Protein AF-A0A7S1VKT3-F1 (afdb_monomer)

InterPro domains:
  IPR051842 Ribosomal subunit uS12 prolyl hydroxylase [PTHR12117] (1-231)

Solvent-accessible surface area (backbone atoms only — not comparable to full-atom values): 15860 Å² total; per-residue (Å²): 135,91,80,85,82,79,84,82,90,72,85,84,89,85,81,92,83,87,82,87,86,72,62,67,86,79,63,62,65,81,73,63,66,73,65,69,88,49,74,82,76,55,78,68,69,54,54,76,77,77,74,95,59,94,62,78,53,56,66,64,18,79,61,36,61,52,47,76,68,32,68,68,47,53,52,46,37,74,74,64,37,43,52,74,41,71,52,31,34,43,65,72,57,43,51,52,47,46,58,51,54,71,74,52,61,58,40,82,43,58,59,78,87,44,22,36,35,29,31,62,23,82,84,50,54,77,36,68,69,50,45,12,51,53,46,38,60,60,62,43,46,62,57,48,33,65,68,78,26,67,88,44,86,90,56,72,79,71,90,86,72,47,80,56,75,44,79,56,96,92,43,51,75,51,89,51,79,81,67,68,68,55,85,52,74,43,78,50,77,46,79,36,78,45,82,74,86,49,95,74,80,83,69,79,57,49,73,42,67,55,102,83,80,54,68,80,41,76,45,73,62,45,50,36,19,37,32,43,35,59,44,77,63,79,79,75,72,81,78,82,80,87,82,80,82,136

Sequence (246 aa):
SWHRVDEVQAGWRVALTGWILAPRSLLAPSYRAVRWGEEPVSFLRHLPLPANDAGAAVAWAEGTAASLASPDFAEQWADEGAMQLPGALADDEADRILDTLDSLAFEPVGPLHVAQCGRIAADATAHPTVLAVLRALTSLGPLINDRFFADVDDTTFTLASTDIRRFRPGDYTMVTDSITDSTHERVEVHLIFARLDEPDFRGGLIHYIDGGEEALLKIGPVHNSLSIVYLNTSDVDDEDDDEDDD

Mean predicted aligned error: 9.46 Å

Nearest PDB structures (foldseek):
  4nhx-assembly1_A  TM=7.641E-01  e=4.341E-06  Homo sapiens
  4nhy-assembly6_C-3  TM=7.618E-01  e=3.835E-06  Homo sapiens
  5la9-assembly1_A  TM=6.452E-01  e=1.889E-02  Homo sapiens
  6ey1-assembly1_A  TM=6.033E-01  e=4.793E-02  Trichoplax adhaerens
  6yw2-assembly1_A  TM=6.012E-01  e=3.954E-01  Homo sapiens

Foldseek 3Di:
DDDDDDDDPDDDDDDDDDDDDDPVVVVDDPPPPPPVVPPLPPLFPFDPQPPPPPAAAQDFDPVQVVCLVDPVNLVCCVVQQKDKDASRHPPVLLVVLVVVVVP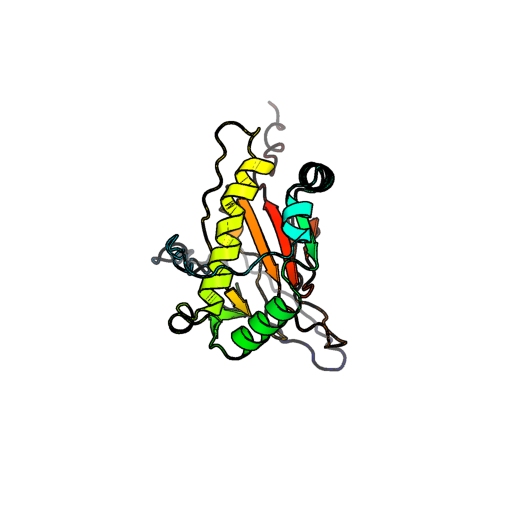FDWDFRDDPVFWTWTWGDPVCCPPSSNNNHSVVVVVCQVSCCVRHPVVPPPDRDDPPGDTDIGDDVPTDGDDDPSVLPPQDKDKDKDQAADPPVPPPPDDPWDFDDDPPDDTSDTDDRRHRMMMIGIDHSNPPPPVPDPDDDD

Secondary structure (DSSP, 8-state):
---------SS--------PPPPHHHH----------SSS--S--PPPPPP--SPPPPPBPHHHHHHHTSHHHHHHHHHHSEEEEE--B-HHHHHHHHHHHHHS-EEEE--TTTEEEEEE-GGGTT-HHHHHHHHHHHHHHHHHHHHHSTTSTT----------EE--TT-EE---HHHHT--S-EEEEEEE---TT-TT-----EEEEETTTEEEEEE---TTEEEEEEE--TT---TTSS----

Radius of gyration: 21.45 Å; Cα contacts (8 Å, |Δi|>4): 271; chains: 1; bounding box: 69×46×53 Å

Structure (mmCIF, N/CA/C/O backbone):
data_AF-A0A7S1VKT3-F1
#
_entry.id   AF-A0A7S1VKT3-F1
#
loop_
_atom_site.group_PDB
_atom_site.id
_atom_site.type_symbol
_atom_site.label_atom_id
_atom_site.label_alt_id
_atom_site.label_comp_id
_atom_site.label_asym_id
_atom_site.label_entity_id
_atom_site.label_seq_id
_atom_site.pdbx_PDB_ins_code
_atom_site.Cartn_x
_atom_site.Cartn_y
_atom_site.Cartn_z
_atom_site.occupancy
_atom_site.B_iso_or_equiv
_atom_site.auth_seq_id
_atom_site.auth_comp_id
_atom_site.auth_asym_id
_atom_site.auth_atom_id
_atom_site.pdbx_PDB_model_num
ATOM 1 N N . SER A 1 1 ? 17.763 1.516 -23.364 1.00 76.62 1 SER A N 1
ATOM 2 C CA . SER A 1 1 ? 17.258 0.326 -24.083 1.00 76.62 1 SER A CA 1
ATOM 3 C C . SER A 1 1 ? 16.412 -0.506 -23.129 1.00 76.62 1 SER A C 1
ATOM 5 O O . SER A 1 1 ? 16.836 -1.557 -22.655 1.00 76.62 1 SER A O 1
ATOM 7 N N . TRP A 1 2 ? 15.220 -0.003 -22.806 1.00 82.94 2 TRP A N 1
ATOM 8 C CA . TRP A 1 2 ? 14.317 -0.668 -21.868 1.00 82.94 2 TRP A CA 1
ATOM 9 C C . TRP A 1 2 ? 13.833 -1.996 -22.446 1.00 82.94 2 TRP A C 1
ATOM 11 O O . TRP A 1 2 ? 13.406 -2.054 -23.598 1.00 82.94 2 TRP A O 1
ATOM 21 N N . HIS A 1 3 ? 13.931 -3.053 -21.653 1.00 88.06 3 HIS A N 1
ATOM 22 C CA . HIS A 1 3 ? 13.442 -4.384 -21.981 1.00 88.06 3 HIS A CA 1
ATOM 23 C C . HIS A 1 3 ? 13.074 -5.093 -20.679 1.00 88.06 3 HIS A C 1
ATOM 25 O O . HIS A 1 3 ? 13.608 -4.765 -19.622 1.00 88.06 3 HIS A O 1
ATOM 31 N N . ARG A 1 4 ? 12.169 -6.065 -20.763 1.00 90.62 4 ARG A N 1
ATOM 32 C CA . ARG A 1 4 ? 11.844 -6.963 -19.657 1.00 90.62 4 ARG A CA 1
ATOM 33 C C . ARG A 1 4 ? 11.774 -8.392 -20.162 1.00 90.62 4 ARG A C 1
ATOM 35 O O . ARG A 1 4 ? 11.608 -8.628 -21.359 1.00 90.62 4 ARG A O 1
ATOM 42 N N . VAL A 1 5 ? 11.908 -9.328 -19.239 1.00 91.88 5 VAL A N 1
ATOM 43 C CA . VAL A 1 5 ? 11.609 -10.736 -19.470 1.00 91.88 5 VAL A CA 1
ATOM 44 C C . VAL A 1 5 ? 10.294 -11.010 -18.762 1.00 91.88 5 VAL A C 1
ATOM 46 O O . VAL A 1 5 ? 10.212 -10.811 -17.555 1.00 91.88 5 VAL A O 1
ATOM 49 N N . ASP A 1 6 ? 9.284 -11.442 -19.510 1.00 92.19 6 ASP A N 1
ATOM 50 C CA . ASP A 1 6 ? 7.995 -11.797 -18.923 1.00 92.19 6 ASP A CA 1
ATOM 51 C C . ASP A 1 6 ? 8.104 -13.076 -18.070 1.00 92.19 6 ASP A C 1
ATOM 53 O O . ASP A 1 6 ? 9.007 -13.901 -18.250 1.00 92.19 6 ASP A O 1
ATOM 57 N N . GLU A 1 7 ? 7.165 -13.231 -17.137 1.00 91.56 7 GLU A N 1
ATOM 58 C CA . GLU A 1 7 ? 7.094 -14.363 -16.215 1.00 91.56 7 GLU A CA 1
ATOM 59 C C . GLU A 1 7 ? 7.077 -15.715 -16.951 1.00 91.56 7 GLU A C 1
ATOM 61 O O . GLU A 1 7 ? 6.324 -15.932 -17.907 1.00 91.56 7 GLU A O 1
ATOM 66 N N . VAL A 1 8 ? 7.901 -16.656 -16.482 1.00 92.06 8 VAL A N 1
ATOM 67 C CA . VAL A 1 8 ? 7.966 -18.012 -17.037 1.00 92.06 8 VAL A CA 1
ATOM 68 C C . VAL A 1 8 ? 6.805 -18.838 -16.485 1.00 92.06 8 VAL A C 1
ATOM 70 O O . VAL A 1 8 ? 6.860 -19.325 -15.364 1.00 92.06 8 VAL A O 1
ATOM 73 N N . GLN A 1 9 ? 5.774 -19.034 -17.305 1.00 88.94 9 GLN A N 1
ATOM 74 C CA . GLN A 1 9 ? 4.550 -19.740 -16.902 1.00 88.94 9 GLN A CA 1
ATOM 75 C C . GLN A 1 9 ? 4.737 -21.258 -16.711 1.00 88.94 9 GLN A C 1
ATOM 77 O O . GLN A 1 9 ? 4.001 -21.887 -15.957 1.00 88.94 9 GLN A O 1
ATOM 82 N N . ALA A 1 10 ? 5.691 -21.880 -17.413 1.00 88.81 10 ALA A N 1
ATOM 83 C CA . ALA A 1 10 ? 5.953 -23.314 -17.302 1.00 88.81 10 ALA A CA 1
ATOM 84 C C . ALA A 1 10 ? 7.362 -23.695 -17.776 1.00 88.81 10 ALA A C 1
ATOM 86 O O . ALA A 1 10 ? 7.890 -23.131 -18.737 1.00 88.81 10 ALA A O 1
ATOM 87 N N . GLY A 1 11 ? 7.922 -24.737 -17.154 1.00 92.50 11 GLY A N 1
ATOM 88 C CA . GLY A 1 11 ? 9.209 -25.320 -17.532 1.00 92.50 11 GLY A CA 1
ATOM 89 C C . GLY A 1 11 ? 10.417 -24.479 -17.114 1.00 92.50 11 GLY A C 1
ATOM 90 O O . GLY A 1 11 ? 10.316 -23.543 -16.328 1.00 92.50 11 GLY A O 1
ATOM 91 N N . TRP A 1 12 ? 11.587 -24.844 -17.637 1.00 93.12 12 TRP A N 1
ATOM 92 C CA . TRP A 1 12 ? 12.844 -24.156 -17.351 1.00 93.12 12 TRP A CA 1
ATOM 93 C C . TRP A 1 12 ? 13.229 -23.253 -18.519 1.00 93.12 12 TRP A C 1
ATOM 95 O O . TRP A 1 12 ? 13.289 -23.705 -19.665 1.00 93.12 12 TRP A O 1
ATOM 105 N N . ARG A 1 13 ? 13.558 -21.991 -18.230 1.00 93.06 13 ARG A N 1
ATOM 106 C CA . ARG A 1 13 ? 14.193 -21.088 -19.194 1.00 93.06 13 ARG A CA 1
ATOM 107 C C . ARG A 1 13 ? 15.697 -21.072 -18.950 1.00 93.06 13 ARG A C 1
ATOM 109 O O . ARG A 1 13 ? 16.152 -20.567 -17.931 1.00 93.06 13 ARG A O 1
ATOM 116 N N . VAL A 1 14 ? 16.464 -21.585 -19.908 1.00 93.19 14 VAL A N 1
ATOM 117 C CA . VAL A 1 14 ? 17.931 -21.507 -19.906 1.00 93.19 14 VAL A CA 1
ATOM 118 C C . VAL A 1 14 ? 18.356 -20.493 -20.962 1.00 93.19 14 VAL A C 1
ATOM 120 O O . VAL A 1 14 ? 17.964 -20.609 -22.122 1.00 93.19 14 VAL A O 1
ATOM 123 N N . ALA A 1 15 ? 19.136 -19.487 -20.568 1.00 92.12 15 ALA A N 1
ATOM 124 C CA . ALA A 1 15 ? 19.628 -18.446 -21.464 1.00 92.12 15 ALA A CA 1
ATOM 125 C C . ALA A 1 15 ? 21.107 -18.145 -21.190 1.00 92.12 15 ALA A C 1
ATOM 127 O O . ALA A 1 15 ? 21.538 -18.146 -20.041 1.00 92.12 15 ALA A O 1
ATOM 128 N N . LEU A 1 16 ? 21.867 -17.863 -22.251 1.00 92.06 16 LEU A N 1
ATOM 129 C CA . LEU A 1 16 ? 23.209 -17.285 -22.170 1.00 92.06 16 LEU A CA 1
ATOM 130 C C . LEU A 1 16 ? 23.078 -15.782 -22.428 1.00 92.06 16 LEU A C 1
ATOM 132 O O . LEU A 1 16 ? 22.718 -15.376 -23.533 1.00 92.06 16 LEU A O 1
ATOM 136 N N . THR A 1 17 ? 23.320 -14.967 -21.405 1.00 92.75 17 THR A N 1
ATOM 137 C CA . THR A 1 17 ? 23.211 -13.503 -21.462 1.00 92.75 17 THR A CA 1
ATOM 138 C C . THR A 1 17 ? 24.566 -12.854 -21.183 1.00 92.75 17 THR A C 1
ATOM 140 O O . THR A 1 17 ? 25.428 -13.438 -20.530 1.00 92.75 17 THR A O 1
ATOM 143 N N . GLY A 1 18 ? 24.780 -11.651 -21.713 1.00 90.75 18 GLY A N 1
ATOM 144 C CA . GLY A 1 18 ? 26.012 -10.896 -21.512 1.00 90.75 18 GLY A CA 1
ATOM 145 C C . GLY A 1 18 ? 26.015 -9.590 -22.298 1.00 90.75 18 GLY A C 1
ATOM 146 O O . GLY A 1 18 ? 25.135 -9.345 -23.125 1.00 90.75 18 GLY A O 1
ATOM 147 N N . TRP A 1 19 ? 27.024 -8.761 -22.047 1.00 90.50 19 TRP A N 1
ATOM 148 C CA . TRP A 1 19 ? 27.208 -7.472 -22.710 1.00 90.50 19 TRP A CA 1
ATOM 149 C C . TRP A 1 19 ? 28.570 -7.426 -23.401 1.00 90.50 19 TRP A C 1
ATOM 151 O O . TRP A 1 19 ? 29.567 -7.890 -22.853 1.00 90.50 19 TRP A O 1
ATOM 161 N N . ILE A 1 20 ? 28.622 -6.840 -24.598 1.00 87.81 20 ILE A N 1
ATOM 162 C CA . ILE A 1 20 ? 29.885 -6.480 -25.252 1.00 87.81 20 ILE A CA 1
ATOM 163 C C . ILE A 1 20 ? 30.172 -5.029 -24.884 1.00 87.81 20 ILE A C 1
ATOM 165 O O . ILE A 1 20 ? 29.396 -4.134 -25.222 1.00 87.81 20 ILE A O 1
ATOM 169 N N . LEU A 1 21 ? 31.269 -4.803 -24.166 1.00 83.31 21 LEU A N 1
ATOM 170 C CA . LEU A 1 21 ? 31.636 -3.476 -23.690 1.00 83.31 21 LEU A CA 1
ATOM 171 C C . LEU A 1 21 ? 32.188 -2.627 -24.840 1.00 83.31 21 LEU A C 1
ATOM 173 O O . LEU A 1 21 ? 33.075 -3.056 -25.578 1.00 83.31 21 LEU A O 1
ATOM 177 N N . ALA A 1 22 ? 31.679 -1.404 -24.964 1.00 79.25 22 ALA A N 1
ATOM 178 C CA . ALA A 1 22 ? 32.254 -0.366 -25.809 1.00 79.25 22 ALA A CA 1
ATOM 179 C C . ALA A 1 22 ? 33.008 0.656 -24.935 1.00 79.25 22 ALA A C 1
ATOM 181 O O . ALA A 1 22 ? 32.656 0.830 -23.765 1.00 79.25 22 ALA A O 1
ATOM 182 N N . PRO A 1 23 ? 34.024 1.361 -25.470 1.00 80.69 23 PRO A N 1
ATOM 183 C CA . PRO A 1 23 ? 34.662 2.476 -24.776 1.00 80.69 23 PRO A CA 1
ATOM 184 C C . PRO A 1 23 ? 33.632 3.474 -24.228 1.00 80.69 23 PRO A C 1
ATOM 186 O O . PRO A 1 23 ? 32.711 3.864 -24.946 1.00 80.69 23 PRO A O 1
ATOM 189 N N . ARG A 1 24 ? 33.813 3.940 -22.981 1.00 67.69 24 ARG A N 1
ATOM 190 C CA . ARG A 1 24 ? 32.915 4.918 -22.327 1.00 67.69 24 ARG A CA 1
ATOM 191 C C . ARG A 1 24 ? 32.667 6.173 -23.177 1.00 67.69 24 ARG A C 1
ATOM 193 O O . ARG A 1 24 ? 31.575 6.726 -23.138 1.00 67.69 24 ARG A O 1
ATOM 200 N N . SER A 1 25 ? 33.639 6.573 -23.999 1.00 68.12 25 SER A N 1
ATOM 201 C CA . SER A 1 25 ? 33.534 7.701 -24.935 1.00 68.12 25 SER A CA 1
ATOM 202 C C . SER A 1 25 ? 32.462 7.531 -26.020 1.00 68.12 25 SER A C 1
ATOM 204 O O . SER A 1 25 ? 31.967 8.528 -26.535 1.00 68.12 25 SER A O 1
ATOM 206 N N . LEU A 1 26 ? 32.086 6.293 -26.355 1.00 65.44 26 LEU A N 1
ATOM 207 C CA . LEU A 1 26 ? 30.993 5.969 -27.283 1.00 65.44 26 LEU A CA 1
ATOM 208 C C . LEU A 1 26 ? 29.659 5.746 -26.564 1.00 65.44 26 LEU A C 1
ATOM 210 O O . LEU A 1 26 ? 28.609 5.759 -27.201 1.00 65.44 26 LEU A O 1
ATOM 214 N N . LEU A 1 27 ? 29.712 5.509 -25.251 1.00 58.16 27 LEU A N 1
ATOM 215 C CA . LEU A 1 27 ? 28.549 5.280 -24.402 1.00 58.16 27 LEU A CA 1
ATOM 216 C C . LEU A 1 27 ? 27.965 6.564 -23.840 1.00 58.16 27 LEU A C 1
ATOM 218 O O . LEU A 1 27 ? 26.887 6.467 -23.272 1.00 58.16 27 LEU A O 1
ATOM 222 N N . ALA A 1 28 ? 28.640 7.714 -23.988 1.00 51.34 28 ALA A N 1
ATOM 223 C CA . ALA A 1 28 ? 28.122 9.008 -23.571 1.00 51.34 28 ALA A CA 1
ATOM 224 C C . ALA A 1 28 ? 26.738 9.200 -24.199 1.00 51.34 28 ALA A C 1
ATOM 226 O O . ALA A 1 28 ? 26.633 9.518 -25.392 1.00 51.34 28 ALA A O 1
ATOM 227 N N . PRO A 1 29 ? 25.655 9.020 -23.428 1.00 56.03 29 PRO A N 1
ATOM 228 C CA . PRO A 1 29 ? 24.383 9.516 -23.876 1.00 56.03 29 PRO A CA 1
ATOM 229 C C . PRO A 1 29 ? 24.615 11.020 -23.999 1.00 56.03 29 PRO A C 1
ATOM 231 O O . PRO A 1 29 ? 25.307 11.626 -23.172 1.00 56.03 29 PRO A O 1
ATOM 234 N N . SER A 1 30 ? 24.010 11.665 -24.991 1.00 51.22 30 SER A N 1
ATOM 235 C CA . SER A 1 30 ? 23.591 13.026 -24.698 1.00 51.22 30 SER A CA 1
ATOM 236 C C . SER A 1 30 ? 22.631 12.858 -23.530 1.00 51.22 30 SER A C 1
ATOM 238 O O . SER A 1 30 ? 21.453 12.571 -23.721 1.00 51.22 30 SER A O 1
ATOM 240 N N . TYR A 1 31 ? 23.150 12.975 -22.308 1.00 44.19 31 TYR A N 1
ATOM 241 C CA . TYR A 1 31 ? 22.375 13.248 -21.119 1.00 44.19 31 TYR A CA 1
ATOM 242 C C . TYR A 1 31 ? 21.856 14.678 -21.340 1.00 44.19 31 TYR A C 1
ATOM 244 O O . TYR A 1 31 ? 22.122 15.612 -20.597 1.00 44.19 31 TYR A O 1
ATOM 252 N N . ARG A 1 32 ? 21.008 14.861 -22.366 1.00 41.66 32 ARG A N 1
ATOM 253 C CA . ARG A 1 32 ? 19.696 15.367 -22.053 1.00 41.66 32 ARG A CA 1
ATOM 254 C C . ARG A 1 32 ? 19.266 14.441 -20.931 1.00 41.66 32 ARG A C 1
ATOM 256 O O . ARG A 1 32 ? 18.720 13.370 -21.166 1.00 41.66 32 ARG A O 1
ATOM 263 N N . ALA A 1 33 ? 19.516 14.905 -19.706 1.00 41.72 33 ALA A N 1
ATOM 264 C CA . ALA A 1 33 ? 18.408 15.095 -18.815 1.00 41.72 33 ALA A CA 1
ATOM 265 C C . ALA A 1 33 ? 17.234 15.362 -19.752 1.00 41.72 33 ALA A C 1
ATOM 267 O O . ALA A 1 33 ? 17.104 16.440 -20.345 1.00 41.72 33 ALA A O 1
ATOM 268 N N . VAL A 1 34 ? 16.441 14.322 -19.996 1.00 41.91 34 VAL A N 1
ATOM 269 C CA . VAL A 1 34 ? 15.022 14.541 -20.043 1.00 41.91 34 VAL A CA 1
ATOM 270 C C . VAL A 1 34 ? 14.834 15.234 -18.704 1.00 41.91 34 VAL A C 1
ATOM 272 O O . VAL A 1 34 ? 14.743 14.598 -17.664 1.00 41.91 34 VAL A O 1
ATOM 275 N N . ARG A 1 35 ? 14.995 16.571 -18.719 1.00 40.16 35 ARG A N 1
ATOM 276 C CA . ARG A 1 35 ? 14.276 17.444 -17.834 1.00 40.16 35 ARG A CA 1
ATOM 277 C C . ARG A 1 35 ? 12.894 16.916 -18.102 1.00 40.16 35 ARG A C 1
ATOM 279 O O . ARG A 1 35 ? 12.353 17.157 -19.184 1.00 40.16 35 ARG A O 1
ATOM 286 N N . TRP A 1 36 ? 12.444 16.037 -17.219 1.00 43.31 36 TRP A N 1
ATOM 287 C CA . TRP A 1 36 ? 11.046 15.808 -17.002 1.00 43.31 36 TRP A CA 1
ATOM 288 C C . TRP A 1 36 ? 10.557 17.227 -16.723 1.00 43.31 36 TRP A C 1
ATOM 290 O O . TRP A 1 36 ? 10.756 17.788 -15.655 1.00 43.31 36 TRP A O 1
ATOM 300 N N . GLY A 1 37 ? 10.190 17.914 -17.809 1.00 34.16 37 GLY A N 1
ATOM 301 C CA . GLY A 1 37 ? 9.750 19.303 -17.848 1.00 34.16 37 GLY A CA 1
ATOM 302 C C . GLY A 1 37 ? 8.291 19.365 -17.436 1.00 34.16 37 GLY A C 1
ATOM 303 O O . GLY A 1 37 ? 7.518 20.149 -17.968 1.00 34.16 37 GLY A O 1
ATOM 304 N N . GLU A 1 38 ? 7.942 18.469 -16.538 1.00 37.12 38 GLU A N 1
ATOM 305 C CA . GLU A 1 38 ? 6.667 18.181 -15.943 1.00 37.12 38 GLU A CA 1
ATOM 306 C C . GLU A 1 38 ? 7.091 17.869 -14.516 1.00 37.12 38 GLU A C 1
ATOM 308 O O . GLU A 1 38 ? 8.058 17.127 -14.319 1.00 37.12 38 GLU A O 1
ATOM 313 N N . GLU A 1 39 ? 6.475 18.568 -13.568 1.00 38.31 39 GLU A N 1
ATOM 314 C CA . GLU A 1 39 ? 6.624 18.401 -12.121 1.00 38.31 39 GLU A CA 1
ATOM 315 C C . GLU A 1 39 ? 7.048 16.978 -11.761 1.00 38.31 39 GLU A C 1
ATOM 317 O O . GLU A 1 39 ? 6.493 16.078 -12.397 1.00 38.31 39 GLU A O 1
ATOM 322 N N . PRO A 1 40 ? 7.999 16.779 -10.809 1.00 42.25 40 PRO A N 1
ATOM 323 C CA . PRO A 1 40 ? 8.543 15.461 -10.452 1.00 42.25 40 PRO A CA 1
ATOM 324 C C . PRO A 1 40 ? 7.404 14.481 -10.553 1.00 42.25 40 PRO A C 1
ATOM 326 O O . PRO A 1 40 ? 6.453 14.681 -9.803 1.00 42.25 40 PRO A O 1
ATOM 329 N N . VAL A 1 41 ? 7.412 13.623 -11.593 1.00 40.12 41 VAL A N 1
ATOM 330 C CA . VAL A 1 41 ? 6.192 12.937 -12.039 1.00 40.12 41 VAL A CA 1
ATOM 331 C C . VAL A 1 41 ? 5.729 12.198 -10.823 1.00 40.12 41 VAL A C 1
ATOM 333 O O . VAL A 1 41 ? 6.313 11.181 -10.456 1.00 40.12 41 VAL A O 1
ATOM 336 N N . SER A 1 42 ? 4.761 12.792 -10.142 1.00 47.00 42 SER A N 1
ATOM 337 C CA . SER A 1 42 ? 4.340 12.300 -8.866 1.00 47.00 42 SER A CA 1
ATOM 338 C C . SER A 1 42 ? 3.503 11.124 -9.292 1.00 47.00 42 SER A C 1
ATOM 340 O O . SER A 1 42 ? 2.316 11.244 -9.591 1.00 47.00 42 SER A O 1
ATOM 342 N N . PHE A 1 43 ? 4.157 9.969 -9.430 1.00 45.81 43 PHE A N 1
ATOM 343 C CA . PHE A 1 43 ? 3.511 8.672 -9.579 1.00 45.81 43 PHE A CA 1
ATOM 344 C C . PHE A 1 43 ? 2.391 8.565 -8.531 1.00 45.81 43 PHE A C 1
ATOM 346 O O . PHE A 1 43 ? 1.333 7.983 -8.773 1.00 45.81 43 PHE A O 1
ATOM 353 N N . LEU A 1 44 ? 2.578 9.270 -7.418 1.00 50.09 44 LEU A N 1
ATOM 354 C CA . LEU A 1 44 ? 1.578 9.692 -6.465 1.00 50.09 44 LEU A CA 1
ATOM 355 C C . LEU A 1 44 ? 0.710 10.854 -7.009 1.00 50.09 44 LEU A C 1
ATOM 357 O O . LEU A 1 44 ? 0.848 12.014 -6.621 1.00 50.09 44 LEU A O 1
ATOM 361 N N . ARG A 1 45 ? -0.266 10.569 -7.880 1.00 52.47 45 ARG A N 1
ATOM 362 C CA . ARG A 1 45 ? -1.414 11.484 -7.983 1.00 52.47 45 ARG A CA 1
ATOM 363 C C . ARG A 1 45 ? -2.181 11.345 -6.676 1.00 52.47 45 ARG A C 1
ATOM 365 O O . ARG A 1 45 ? -2.925 10.386 -6.498 1.00 52.47 45 ARG A O 1
ATOM 372 N N . HIS A 1 46 ? -1.929 12.260 -5.753 1.00 65.19 46 HIS A N 1
ATOM 373 C CA . HIS A 1 46 ? -2.556 12.233 -4.444 1.00 65.19 46 HIS A CA 1
ATOM 374 C C . HIS A 1 46 ? -4.052 12.463 -4.584 1.00 65.19 46 HIS A C 1
ATOM 376 O O . HIS A 1 46 ? -4.498 13.343 -5.331 1.00 65.19 46 HIS A O 1
ATOM 382 N N . LEU A 1 47 ? -4.829 11.672 -3.855 1.00 61.06 47 LEU A N 1
ATOM 383 C CA . LEU A 1 47 ? -6.233 11.983 -3.675 1.00 61.06 47 LEU A CA 1
ATOM 384 C C . LEU A 1 47 ? -6.327 13.247 -2.816 1.00 61.06 47 LEU A C 1
ATOM 386 O O . LEU A 1 47 ? -5.595 13.362 -1.826 1.00 61.06 47 LEU A O 1
ATOM 390 N N . PRO A 1 48 ? -7.176 14.223 -3.191 1.00 62.12 48 PRO A N 1
ATOM 391 C CA . PRO A 1 48 ? -7.402 15.374 -2.337 1.00 62.12 48 PRO A CA 1
ATOM 392 C C . PRO A 1 48 ? -7.891 14.867 -0.983 1.00 62.12 48 PRO A C 1
ATOM 394 O O . PRO A 1 48 ? -8.771 14.003 -0.922 1.00 62.12 48 PRO A O 1
ATOM 397 N N . LEU A 1 49 ? -7.307 15.397 0.092 1.00 65.19 49 LEU A N 1
ATOM 398 C CA . LEU A 1 49 ? -7.737 15.038 1.433 1.00 65.19 49 LEU A CA 1
ATOM 399 C C . LEU A 1 49 ? -9.230 15.361 1.555 1.00 65.19 49 LEU A C 1
ATOM 401 O O . LEU A 1 49 ? -9.636 16.482 1.218 1.00 65.19 49 LEU A O 1
ATOM 405 N N . PRO A 1 50 ? -10.068 14.400 1.976 1.00 64.00 50 PRO A N 1
ATOM 406 C CA . PRO A 1 50 ? -11.470 14.692 2.201 1.00 64.00 50 PRO A CA 1
ATOM 407 C C . PRO A 1 50 ? -11.562 15.809 3.243 1.00 64.00 50 PRO A C 1
ATOM 409 O O . PRO A 1 50 ? -10.845 15.792 4.242 1.00 64.00 50 PRO A O 1
ATOM 412 N N . ALA A 1 51 ? -12.443 16.786 3.020 1.00 62.09 51 ALA A N 1
ATOM 413 C CA . ALA A 1 51 ? -12.735 17.774 4.048 1.00 62.09 51 ALA A CA 1
ATOM 414 C C . ALA A 1 51 ? -13.188 17.052 5.333 1.00 62.09 51 ALA A C 1
ATOM 416 O O . ALA A 1 51 ? -13.870 16.018 5.254 1.00 62.09 51 ALA A O 1
ATOM 417 N N . ASN A 1 52 ? -12.813 17.603 6.496 1.00 57.03 52 ASN A N 1
ATOM 418 C CA . ASN A 1 52 ? -13.181 17.140 7.847 1.00 57.03 52 ASN A CA 1
ATOM 419 C C . ASN A 1 52 ? -14.688 17.313 8.143 1.00 57.03 52 ASN A C 1
ATOM 421 O O . ASN A 1 52 ? -15.101 17.685 9.241 1.00 57.03 52 ASN A O 1
ATOM 425 N N . ASP A 1 53 ? -15.531 17.082 7.146 1.00 56.28 53 ASP A N 1
ATOM 426 C CA . ASP A 1 53 ? -16.973 17.105 7.263 1.00 56.28 53 ASP A CA 1
ATOM 427 C C . ASP A 1 53 ? -17.404 15.860 8.047 1.00 56.28 53 ASP A C 1
ATOM 429 O O . ASP A 1 53 ? -16.843 14.779 7.860 1.00 56.28 53 ASP A O 1
ATOM 433 N N . ALA A 1 54 ? -18.436 15.993 8.885 1.00 53.50 54 ALA A N 1
ATOM 434 C CA . ALA A 1 54 ? -18.987 14.954 9.766 1.00 53.50 54 ALA A CA 1
ATOM 435 C C . ALA A 1 54 ? -19.668 13.767 9.033 1.00 53.50 54 ALA A C 1
ATOM 437 O O . ALA A 1 54 ? -20.691 13.246 9.479 1.00 53.50 54 ALA A O 1
ATOM 438 N N . GLY A 1 55 ? -19.157 13.363 7.871 1.00 57.75 55 GLY A N 1
ATOM 439 C CA . GLY A 1 55 ? -19.571 12.146 7.188 1.00 57.75 55 GLY A CA 1
ATOM 440 C C . GLY A 1 55 ? -19.053 10.902 7.908 1.00 57.75 55 GLY A C 1
ATOM 441 O O . GLY A 1 55 ? -18.054 10.953 8.619 1.00 57.75 55 GLY A O 1
ATOM 442 N N . ALA A 1 56 ? -19.733 9.774 7.701 1.00 59.91 56 ALA A N 1
ATOM 443 C CA . ALA A 1 56 ? -19.340 8.496 8.283 1.00 59.91 56 ALA A CA 1
ATOM 444 C C . ALA A 1 56 ? -17.891 8.146 7.895 1.00 59.91 56 ALA A C 1
ATOM 446 O O . ALA A 1 56 ? -17.566 8.049 6.708 1.00 59.91 56 ALA A O 1
ATOM 447 N N . ALA A 1 57 ? -17.026 8.006 8.899 1.00 68.50 57 ALA A N 1
ATOM 448 C CA . ALA A 1 57 ? -15.732 7.354 8.764 1.00 68.50 57 ALA A CA 1
ATOM 449 C C . ALA A 1 57 ? -15.921 5.849 8.970 1.00 68.50 57 ALA A C 1
ATOM 451 O O . ALA A 1 57 ? -16.855 5.428 9.659 1.00 68.50 57 ALA A O 1
ATOM 452 N N . VAL A 1 58 ? -15.036 5.048 8.380 1.00 77.50 58 VAL A N 1
ATOM 453 C CA . VAL A 1 58 ? -14.946 3.632 8.744 1.00 77.50 58 VAL A CA 1
ATOM 454 C C . VAL A 1 58 ? -14.568 3.557 10.224 1.00 77.50 58 VAL A C 1
ATOM 456 O O . VAL A 1 58 ? -13.653 4.253 10.667 1.00 77.50 58 VAL A O 1
ATOM 459 N N . ALA A 1 59 ? -15.294 2.748 10.993 1.00 80.75 59 ALA A N 1
ATOM 460 C CA . ALA A 1 59 ? -14.966 2.522 12.390 1.00 80.75 59 ALA A CA 1
ATOM 461 C C . ALA A 1 59 ? -13.802 1.529 12.485 1.00 80.75 59 ALA A C 1
ATOM 463 O O . ALA A 1 59 ? -13.889 0.409 11.980 1.00 80.75 59 ALA A O 1
ATOM 464 N N . TRP A 1 60 ? -12.726 1.939 13.153 1.00 86.00 60 TRP A N 1
ATOM 465 C CA . TRP A 1 60 ? -11.680 1.023 13.593 1.00 86.00 60 TRP A CA 1
ATOM 466 C C . TRP A 1 60 ? -12.284 -0.058 14.492 1.00 86.00 60 TRP A C 1
ATOM 468 O O . TRP A 1 60 ? -13.209 0.225 15.262 1.00 86.00 60 TRP A O 1
ATOM 478 N N . ALA A 1 61 ? -11.759 -1.283 14.421 1.00 86.44 61 ALA A N 1
ATOM 479 C CA . ALA A 1 61 ? -12.113 -2.298 15.404 1.00 86.44 61 ALA A CA 1
ATOM 480 C C . ALA A 1 61 ? -11.783 -1.784 16.815 1.00 86.44 61 ALA A C 1
ATOM 482 O O . ALA A 1 61 ? -10.804 -1.059 17.009 1.00 86.44 61 ALA A O 1
ATOM 483 N N . GLU A 1 62 ? -12.580 -2.176 17.813 1.00 80.94 62 GLU A N 1
ATOM 484 C CA . GLU A 1 62 ? -12.387 -1.750 19.208 1.00 80.94 62 GLU A CA 1
ATOM 485 C C . GLU A 1 62 ? -10.960 -2.053 19.704 1.00 80.94 62 GLU A C 1
ATOM 487 O O . GLU A 1 62 ? -10.345 -1.240 20.394 1.00 80.94 62 GLU A O 1
ATOM 492 N N . GLY A 1 63 ? -10.397 -3.185 19.266 1.00 82.25 63 GLY A N 1
ATOM 493 C CA . GLY A 1 63 ? -9.025 -3.583 19.569 1.00 82.25 63 GLY A CA 1
ATOM 494 C C . GLY A 1 63 ? -7.956 -2.710 18.908 1.00 82.25 63 GLY A C 1
ATOM 495 O O . GLY A 1 63 ? -6.903 -2.516 19.498 1.00 82.25 63 GLY A O 1
ATOM 496 N N . THR A 1 64 ? -8.215 -2.117 17.744 1.00 85.56 64 THR A N 1
ATOM 497 C CA . THR A 1 64 ? -7.199 -1.375 16.977 1.00 85.56 64 THR A CA 1
ATOM 498 C C . THR A 1 64 ? -6.781 -0.092 17.674 1.00 85.56 64 THR A C 1
ATOM 500 O O . THR A 1 64 ? -5.592 0.158 17.852 1.00 85.56 64 THR A O 1
ATOM 503 N N . ALA A 1 65 ? -7.748 0.709 18.129 1.00 80.62 65 ALA A N 1
ATOM 504 C CA . ALA A 1 65 ? -7.444 1.922 18.886 1.00 80.62 65 ALA A CA 1
ATOM 505 C C . ALA A 1 65 ? -6.762 1.596 20.226 1.00 80.62 65 ALA A C 1
ATOM 507 O O . ALA A 1 65 ? -5.867 2.322 20.653 1.00 80.62 65 ALA A O 1
ATOM 508 N N . ALA A 1 66 ? -7.158 0.492 20.870 1.00 83.44 66 ALA A N 1
ATOM 509 C CA . ALA A 1 66 ? -6.532 0.025 22.102 1.00 83.44 66 ALA A CA 1
ATOM 510 C C . ALA A 1 66 ? -5.083 -0.439 21.874 1.00 83.44 66 ALA A C 1
ATOM 512 O O . ALA A 1 66 ? -4.213 -0.078 22.662 1.00 83.44 66 ALA A O 1
ATOM 513 N N . SER A 1 67 ? -4.816 -1.174 20.790 1.00 86.56 67 SER A N 1
ATOM 514 C CA . SER A 1 67 ? -3.471 -1.593 20.386 1.00 86.56 67 SER A CA 1
ATOM 515 C C . SER A 1 67 ? -2.585 -0.393 20.078 1.00 86.56 67 SER A C 1
ATOM 517 O O . SER A 1 67 ? -1.511 -0.294 20.648 1.00 86.56 67 SER A O 1
ATOM 519 N N . LEU A 1 68 ? -3.055 0.566 19.275 1.00 84.62 68 LEU A N 1
ATOM 520 C CA . LEU A 1 68 ? -2.300 1.791 18.969 1.00 84.62 68 LEU A CA 1
ATOM 521 C C . LEU A 1 68 ? -2.020 2.653 20.212 1.00 84.62 68 LEU A C 1
ATOM 523 O O . LEU A 1 68 ? -1.077 3.437 20.230 1.00 84.62 68 LEU A O 1
ATOM 527 N N . ALA A 1 69 ? -2.857 2.539 21.244 1.00 82.56 69 ALA A N 1
ATOM 528 C CA . ALA A 1 69 ? -2.692 3.255 22.502 1.00 82.56 69 ALA A CA 1
ATOM 529 C C . ALA A 1 69 ? -1.894 2.472 23.560 1.00 82.56 69 ALA A C 1
ATOM 531 O O . ALA A 1 69 ? -1.687 3.014 24.655 1.00 82.56 69 ALA A O 1
ATOM 532 N N . SER A 1 70 ? -1.495 1.224 23.284 1.00 86.31 70 SER A N 1
ATOM 533 C CA . SER A 1 70 ? -0.839 0.365 24.270 1.00 86.31 70 SER A CA 1
ATOM 534 C C . SER A 1 70 ? 0.642 0.744 24.456 1.00 86.31 70 SER A C 1
ATOM 536 O O . SER A 1 70 ? 1.290 1.188 23.508 1.00 86.31 70 SER A O 1
ATOM 538 N N . PRO A 1 71 ? 1.207 0.583 25.668 1.00 84.44 71 PRO A N 1
ATOM 539 C CA . PRO A 1 71 ? 2.639 0.783 25.896 1.00 84.44 71 PRO A CA 1
ATOM 540 C C . PRO A 1 71 ? 3.511 -0.176 25.079 1.00 84.44 71 PRO A C 1
ATOM 542 O O . PRO A 1 71 ? 4.511 0.254 24.521 1.00 84.44 71 PRO A O 1
ATOM 545 N N . ASP A 1 72 ? 3.090 -1.437 24.957 1.00 84.31 72 ASP A N 1
ATOM 546 C CA . ASP A 1 72 ? 3.801 -2.465 24.188 1.00 84.31 72 ASP A CA 1
ATOM 547 C C . ASP A 1 72 ? 3.951 -2.055 22.712 1.00 84.31 72 ASP A C 1
ATOM 549 O O . ASP A 1 72 ? 4.985 -2.296 22.096 1.00 84.31 72 ASP A O 1
ATOM 553 N N . PHE A 1 73 ? 2.938 -1.379 22.153 1.00 81.75 73 PHE A N 1
ATOM 554 C CA . PHE A 1 73 ? 2.990 -0.831 20.797 1.00 81.75 73 PHE A CA 1
ATOM 555 C C . PHE A 1 73 ? 4.041 0.277 20.683 1.00 81.75 73 PHE A C 1
ATOM 557 O O . PHE A 1 73 ? 4.816 0.300 19.734 1.00 81.75 73 PHE A O 1
ATOM 564 N N . ALA A 1 74 ? 4.103 1.188 21.655 1.00 81.56 74 ALA A N 1
ATOM 565 C CA . ALA A 1 74 ? 5.106 2.251 21.661 1.00 81.56 74 ALA A CA 1
ATOM 566 C C . ALA A 1 74 ? 6.538 1.706 21.822 1.00 81.56 74 ALA A C 1
ATOM 568 O O . ALA A 1 74 ? 7.455 2.224 21.191 1.00 81.56 74 ALA A O 1
ATOM 569 N N . GLU A 1 75 ? 6.728 0.655 22.624 1.00 83.94 75 GLU A N 1
ATOM 570 C CA . GLU A 1 75 ? 8.027 -0.007 22.794 1.00 83.94 75 GLU A CA 1
ATOM 571 C C . GLU A 1 75 ? 8.476 -0.702 21.503 1.00 83.94 75 GLU A C 1
ATOM 573 O O . GLU A 1 75 ? 9.589 -0.459 21.043 1.00 83.94 75 GLU A O 1
ATOM 578 N N . GLN A 1 76 ? 7.595 -1.482 20.865 1.00 83.12 76 GLN A N 1
ATOM 579 C CA . GLN A 1 76 ? 7.905 -2.117 19.581 1.00 83.12 76 GLN A CA 1
ATOM 580 C C . GLN A 1 76 ? 8.177 -1.080 18.483 1.00 83.12 76 GLN A C 1
ATOM 582 O O . GLN A 1 76 ? 9.099 -1.251 17.691 1.00 83.12 76 GLN A O 1
ATOM 587 N N . TRP A 1 77 ? 7.412 0.016 18.444 1.00 84.88 77 TRP A N 1
ATOM 588 C CA . TRP A 1 77 ? 7.670 1.119 17.517 1.00 84.88 77 TRP A CA 1
ATOM 589 C C . TRP A 1 77 ? 9.069 1.707 17.694 1.00 84.88 77 TRP A C 1
ATOM 591 O O . TRP A 1 77 ? 9.761 1.941 16.708 1.00 84.88 77 TRP A O 1
ATOM 601 N N . ALA A 1 78 ? 9.464 1.971 18.940 1.00 83.31 78 ALA A N 1
ATOM 602 C CA . ALA A 1 78 ? 10.750 2.582 19.247 1.00 83.31 78 ALA A CA 1
ATOM 603 C C . ALA A 1 78 ? 11.936 1.674 18.881 1.00 83.31 78 ALA A C 1
ATOM 605 O O . ALA A 1 78 ? 13.004 2.192 18.569 1.00 83.31 78 ALA A O 1
ATOM 606 N N . ASP A 1 79 ? 11.746 0.351 18.917 1.00 85.06 79 ASP A N 1
ATOM 607 C CA . ASP A 1 79 ? 12.778 -0.638 18.586 1.00 85.06 79 ASP A CA 1
ATOM 608 C C . ASP A 1 79 ? 12.845 -0.941 17.079 1.00 85.06 79 ASP A C 1
ATOM 610 O O . ASP A 1 79 ? 13.914 -0.906 16.476 1.00 85.06 79 ASP A O 1
ATOM 614 N N . GLU A 1 80 ? 11.700 -1.212 16.445 1.00 86.12 80 GLU A N 1
ATOM 615 C CA . GLU A 1 80 ? 11.650 -1.717 15.064 1.00 86.12 80 GLU A CA 1
ATOM 616 C C . GLU A 1 80 ? 11.374 -0.624 14.022 1.00 86.12 80 GLU A C 1
ATOM 618 O O . GLU A 1 80 ? 11.565 -0.846 12.825 1.00 86.12 80 GLU A O 1
ATOM 623 N N . GLY A 1 81 ? 10.854 0.537 14.436 1.00 87.62 81 GLY A N 1
ATOM 624 C CA . GLY A 1 81 ? 10.401 1.595 13.529 1.00 87.62 81 GLY A CA 1
ATOM 625 C C . GLY A 1 81 ? 9.234 1.181 12.624 1.00 87.62 81 GLY A C 1
ATOM 626 O O . GLY A 1 81 ? 8.874 1.912 11.706 1.00 87.62 81 GLY A O 1
ATOM 627 N N . ALA A 1 82 ? 8.629 0.010 12.831 1.00 91.19 82 ALA A N 1
ATOM 628 C CA . ALA A 1 82 ? 7.564 -0.505 11.984 1.00 91.19 82 ALA A CA 1
ATOM 629 C C . ALA A 1 82 ? 6.673 -1.504 12.716 1.00 91.19 82 ALA A C 1
ATOM 631 O O . ALA A 1 82 ? 7.135 -2.247 13.569 1.00 91.19 82 ALA A O 1
ATOM 632 N N . MET A 1 83 ? 5.394 -1.569 12.336 1.00 90.75 83 MET A N 1
ATOM 633 C CA . MET A 1 83 ? 4.434 -2.530 12.882 1.00 90.75 83 MET A CA 1
ATOM 634 C C . MET A 1 83 ? 3.347 -2.920 11.883 1.00 90.75 83 MET A C 1
ATOM 636 O O . MET A 1 83 ? 3.038 -2.184 10.944 1.00 90.75 83 MET A O 1
ATOM 640 N N . GLN A 1 84 ? 2.717 -4.072 12.133 1.00 92.00 84 GLN A N 1
ATOM 641 C CA . GLN A 1 84 ? 1.533 -4.549 11.419 1.00 92.00 84 GLN A CA 1
ATOM 642 C C . GLN A 1 84 ? 0.482 -5.083 12.403 1.00 92.00 84 GLN A C 1
ATOM 644 O O . GLN A 1 84 ? 0.720 -6.040 13.136 1.00 92.00 84 GLN A O 1
ATOM 649 N N . LEU A 1 85 ? -0.704 -4.479 12.384 1.00 92.44 85 LEU A N 1
ATOM 650 C CA . LEU A 1 85 ? -1.859 -4.829 13.204 1.00 92.44 85 LEU A CA 1
ATOM 651 C C . LEU A 1 85 ? -2.915 -5.545 12.348 1.00 92.44 85 LEU A C 1
ATOM 653 O O . LEU A 1 85 ? -3.546 -4.898 11.507 1.00 92.44 85 LEU A O 1
ATOM 657 N N . PRO A 1 86 ? -3.138 -6.858 12.521 1.00 92.88 86 PRO A N 1
ATOM 658 C CA . PRO A 1 86 ? -4.254 -7.550 11.883 1.00 92.88 86 PRO A CA 1
ATOM 659 C C . PRO A 1 86 ? -5.588 -7.183 12.552 1.00 92.88 86 PRO A C 1
ATOM 661 O O . PRO A 1 86 ? -5.622 -6.816 13.725 1.00 92.88 86 PRO A O 1
ATOM 664 N N . GLY A 1 87 ? -6.695 -7.328 11.822 1.00 93.88 87 GLY A N 1
ATOM 665 C 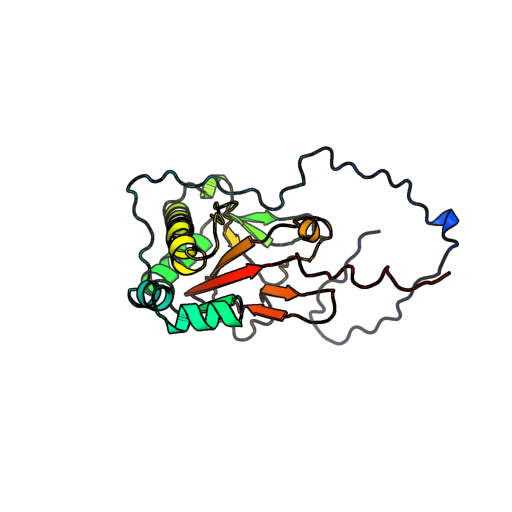CA . GLY A 1 87 ? -8.031 -7.012 12.335 1.00 93.88 87 GLY A CA 1
ATOM 666 C C . GLY A 1 87 ? -8.242 -5.512 12.540 1.00 93.88 87 GLY A C 1
ATOM 667 O O . GLY A 1 87 ? -8.872 -5.106 13.515 1.00 93.88 87 GLY A O 1
ATOM 668 N N . ALA A 1 88 ? -7.675 -4.683 11.657 1.00 94.81 88 ALA A N 1
ATOM 669 C CA . ALA A 1 88 ? -7.697 -3.229 11.796 1.00 94.81 88 ALA A CA 1
ATOM 670 C C . ALA A 1 88 ? -9.133 -2.676 11.876 1.00 94.81 88 ALA A C 1
ATOM 672 O O . ALA A 1 88 ? -9.419 -1.767 12.664 1.00 94.81 88 ALA A O 1
ATOM 673 N N . LEU A 1 89 ? -10.036 -3.246 11.082 1.00 94.12 89 LEU A N 1
ATOM 674 C CA . LEU A 1 89 ? -11.462 -2.939 11.033 1.00 94.12 89 LEU A CA 1
ATOM 675 C C . LEU A 1 89 ? -12.292 -4.126 11.532 1.00 94.12 89 LEU A C 1
ATOM 677 O O . LEU A 1 89 ? -11.784 -5.238 11.648 1.00 94.12 89 LEU A O 1
ATOM 681 N N . ALA A 1 90 ? -13.581 -3.906 11.794 1.00 92.44 90 ALA A N 1
ATOM 682 C CA . ALA A 1 90 ? -14.509 -5.023 11.956 1.00 92.44 90 ALA A CA 1
ATOM 683 C C . ALA A 1 90 ? -14.548 -5.863 10.663 1.00 92.44 90 ALA A C 1
ATOM 685 O O . ALA A 1 90 ? -14.546 -5.296 9.569 1.00 92.44 90 ALA A O 1
ATOM 686 N N . ASP A 1 91 ? -14.561 -7.193 10.779 1.00 91.62 91 ASP A N 1
ATOM 687 C CA . ASP A 1 91 ? -14.416 -8.093 9.622 1.00 91.62 91 ASP A CA 1
ATOM 688 C C . ASP A 1 91 ? -15.513 -7.884 8.566 1.00 91.62 91 ASP A C 1
ATOM 690 O O . ASP A 1 91 ? -15.228 -7.820 7.373 1.00 91.62 91 ASP A O 1
ATOM 694 N N . ASP A 1 92 ? -16.761 -7.676 8.994 1.00 93.38 92 ASP A N 1
ATOM 695 C CA . ASP A 1 92 ? -17.892 -7.402 8.102 1.00 93.38 92 ASP A CA 1
ATOM 696 C C . ASP A 1 92 ? -17.733 -6.083 7.330 1.00 93.38 92 ASP A C 1
ATOM 698 O O . ASP A 1 92 ? -18.113 -5.978 6.161 1.00 93.38 92 ASP A O 1
ATOM 702 N N . GLU A 1 93 ? -17.140 -5.078 7.968 1.00 93.75 93 GLU A N 1
ATOM 703 C CA . GLU A 1 93 ? -16.817 -3.800 7.344 1.00 93.75 93 GLU A CA 1
ATOM 704 C C . GLU A 1 93 ? -15.635 -3.929 6.370 1.00 93.75 93 GLU A C 1
ATOM 706 O O . GLU A 1 93 ? -15.691 -3.369 5.272 1.00 93.75 93 GLU A O 1
ATOM 711 N N . ALA A 1 94 ? -14.599 -4.695 6.725 1.00 94.69 94 ALA A N 1
ATOM 712 C CA . ALA A 1 94 ? -13.461 -4.971 5.850 1.00 94.69 94 ALA A CA 1
ATOM 713 C C . ALA A 1 94 ? -13.886 -5.719 4.576 1.00 94.69 94 ALA A C 1
ATOM 715 O O . ALA A 1 94 ? -13.524 -5.300 3.470 1.00 94.69 94 ALA A O 1
ATOM 716 N N . ASP A 1 95 ? -14.721 -6.750 4.716 1.00 94.00 95 ASP A N 1
ATOM 717 C CA . ASP A 1 95 ? -15.296 -7.506 3.600 1.00 94.00 95 ASP A CA 1
ATOM 718 C C . ASP A 1 95 ? -16.154 -6.606 2.702 1.00 94.00 95 ASP A C 1
ATOM 720 O O . ASP A 1 95 ? -15.989 -6.580 1.479 1.00 94.00 95 ASP A O 1
ATOM 724 N N . ARG A 1 96 ? -17.024 -5.782 3.302 1.00 95.25 96 ARG A N 1
ATOM 725 C CA . ARG A 1 96 ? -17.866 -4.826 2.566 1.00 95.25 96 ARG A CA 1
ATOM 726 C C . ARG A 1 96 ? -17.034 -3.809 1.786 1.00 95.25 96 ARG A C 1
ATOM 728 O O . ARG A 1 96 ? -17.398 -3.448 0.658 1.00 95.25 96 ARG A O 1
ATOM 735 N N . ILE A 1 97 ? -15.953 -3.301 2.381 1.00 95.75 97 ILE A N 1
ATOM 736 C CA . ILE A 1 97 ? -15.024 -2.382 1.714 1.00 95.75 97 ILE A CA 1
ATOM 737 C C . ILE A 1 97 ? -14.369 -3.086 0.532 1.00 95.75 97 ILE A C 1
ATOM 739 O O . ILE A 1 97 ? -14.404 -2.536 -0.569 1.00 95.75 97 ILE A O 1
ATOM 743 N N . LEU A 1 98 ? -13.832 -4.290 0.730 1.00 95.19 98 LEU A N 1
ATOM 744 C CA . LEU A 1 98 ? -13.167 -5.060 -0.317 1.00 95.19 98 LEU A CA 1
ATOM 745 C C . LEU A 1 98 ? -14.105 -5.355 -1.497 1.00 95.19 98 LEU A C 1
ATOM 747 O O . LEU A 1 98 ? -13.767 -5.028 -2.635 1.00 95.19 98 LEU A O 1
ATOM 751 N N . ASP A 1 99 ? -15.310 -5.861 -1.236 1.00 95.56 99 ASP A N 1
ATOM 752 C CA . ASP A 1 99 ? -16.320 -6.123 -2.271 1.00 95.56 99 ASP A CA 1
ATOM 753 C C . ASP A 1 99 ? -16.712 -4.849 -3.031 1.00 95.56 99 ASP A C 1
ATOM 755 O O . ASP A 1 99 ? -16.871 -4.849 -4.256 1.00 95.56 99 ASP A O 1
ATOM 759 N N . THR A 1 100 ? -16.835 -3.728 -2.314 1.00 96.31 100 THR A N 1
ATOM 760 C CA . THR A 1 100 ? -17.102 -2.438 -2.952 1.00 96.31 100 THR A CA 1
ATOM 761 C C . THR A 1 100 ? -15.939 -2.037 -3.847 1.00 96.31 100 THR A C 1
ATOM 763 O O . THR A 1 100 ? -16.165 -1.702 -5.010 1.00 96.31 100 THR A O 1
ATOM 766 N N . LEU A 1 101 ? -14.709 -2.061 -3.326 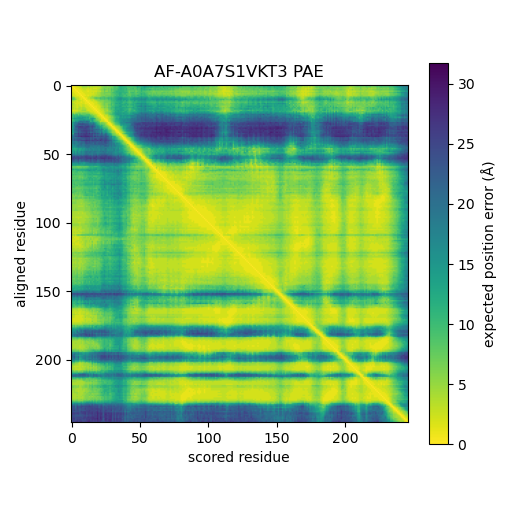1.00 95.19 101 LEU A N 1
ATOM 767 C CA . LEU A 1 101 ? -13.516 -1.686 -4.075 1.00 95.19 101 LEU A CA 1
ATOM 768 C C . LEU A 1 101 ? -13.398 -2.538 -5.335 1.00 95.19 101 LEU A C 1
ATOM 770 O O . LEU A 1 101 ? -13.150 -1.965 -6.391 1.00 95.19 101 LEU A O 1
ATOM 774 N N . ASP A 1 102 ? -13.660 -3.846 -5.270 1.00 93.94 102 ASP A N 1
ATOM 775 C CA . ASP A 1 102 ? -13.665 -4.769 -6.415 1.00 93.94 102 ASP A CA 1
ATOM 776 C C . ASP A 1 102 ? -14.600 -4.337 -7.551 1.00 93.94 102 ASP A C 1
ATOM 778 O O . ASP A 1 102 ? -14.250 -4.481 -8.726 1.00 93.94 102 ASP A O 1
ATOM 782 N N . SER A 1 103 ? -15.733 -3.715 -7.222 1.00 95.88 103 SER A N 1
ATOM 783 C CA . SER A 1 103 ? -16.679 -3.189 -8.214 1.00 95.88 103 SER A CA 1
ATOM 784 C C . SER A 1 103 ? -16.259 -1.859 -8.858 1.00 95.88 103 SER A C 1
ATOM 786 O O . SER A 1 103 ? -16.801 -1.488 -9.902 1.00 95.88 103 SER A O 1
ATOM 788 N N . LEU A 1 104 ? -15.304 -1.133 -8.264 1.00 97.00 104 LEU A N 1
ATOM 789 C CA . LEU A 1 104 ? -14.871 0.178 -8.748 1.00 97.00 104 LEU A CA 1
ATOM 790 C C . LEU A 1 104 ? -13.821 0.083 -9.863 1.00 97.00 104 LEU A C 1
ATOM 792 O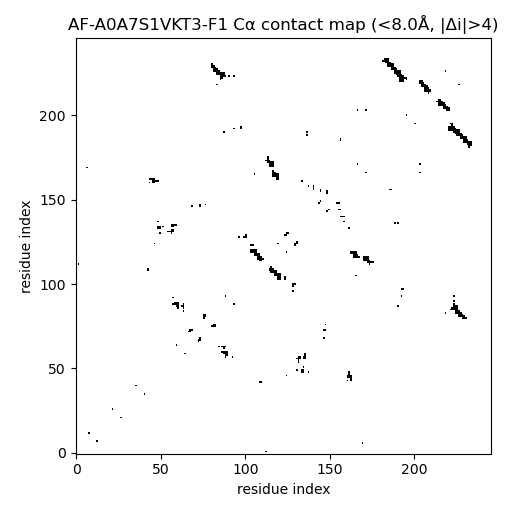 O . LEU A 1 104 ? -13.050 -0.881 -9.978 1.00 97.00 104 LEU A O 1
ATOM 796 N N . ALA A 1 105 ? -13.784 1.135 -10.683 1.00 96.31 105 ALA A N 1
ATOM 797 C CA . ALA A 1 105 ? -12.823 1.297 -11.764 1.00 96.31 105 ALA A CA 1
ATOM 798 C C . ALA A 1 105 ? -11.445 1.723 -11.235 1.00 96.31 105 ALA A C 1
ATOM 800 O O . ALA A 1 105 ? -11.334 2.575 -10.354 1.00 96.31 105 ALA A O 1
ATOM 801 N N . PHE A 1 106 ? -10.394 1.138 -11.812 1.00 96.00 106 PHE A N 1
ATOM 802 C CA . PHE A 1 106 ? -9.000 1.481 -11.540 1.00 96.00 106 PHE A CA 1
ATOM 803 C C . PHE A 1 106 ? -8.299 1.826 -12.858 1.00 96.00 106 PHE A C 1
ATOM 805 O O . PHE A 1 106 ? -8.504 1.150 -13.868 1.00 96.00 106 PHE A O 1
ATOM 812 N N . GLU A 1 107 ? -7.473 2.865 -12.843 1.00 95.12 107 GLU A N 1
ATOM 813 C CA . GLU A 1 107 ? -6.606 3.275 -13.945 1.00 95.12 107 GLU A CA 1
ATOM 814 C C . GLU A 1 107 ? -5.200 2.669 -13.787 1.00 95.12 107 GLU A C 1
ATOM 816 O O . GLU A 1 107 ? -4.733 2.496 -12.660 1.00 95.12 107 GLU A O 1
ATOM 821 N N . PRO A 1 108 ? -4.509 2.314 -14.884 1.00 93.69 108 PRO A N 1
ATOM 822 C CA . PRO A 1 108 ? -3.162 1.763 -14.799 1.00 93.69 108 PRO A CA 1
ATOM 823 C C . PRO A 1 108 ? -2.150 2.821 -14.339 1.00 93.69 108 PRO A C 1
ATOM 825 O O . PRO A 1 108 ? -2.153 3.956 -14.818 1.00 93.69 108 PRO A O 1
ATOM 828 N N . VAL A 1 109 ? -1.241 2.418 -13.457 1.00 89.06 109 VAL A N 1
ATOM 829 C CA . VAL A 1 109 ? -0.089 3.202 -13.001 1.00 89.06 109 VAL A CA 1
ATOM 830 C C . VAL A 1 109 ? 1.140 2.804 -13.812 1.00 89.06 109 VAL A C 1
ATOM 832 O O . VAL A 1 109 ? 1.375 1.624 -14.069 1.00 89.06 109 VAL A O 1
ATOM 835 N N . GLY A 1 110 ? 1.922 3.801 -14.216 1.00 84.81 110 GLY A N 1
ATOM 836 C CA . GLY A 1 110 ? 3.171 3.628 -14.944 1.00 84.81 110 GLY A CA 1
ATOM 837 C C . GLY A 1 110 ? 4.118 4.809 -14.717 1.00 84.81 110 GLY A C 1
ATOM 838 O O . GLY A 1 110 ? 3.794 5.710 -13.941 1.00 84.81 110 GLY A O 1
ATOM 839 N N . PRO A 1 111 ? 5.271 4.833 -15.405 1.00 88.75 111 PRO A N 1
ATOM 840 C CA . PRO A 1 111 ? 5.668 3.936 -16.499 1.00 88.75 111 PRO A CA 1
ATOM 841 C C . PRO A 1 111 ? 6.106 2.533 -16.031 1.00 88.75 111 PRO A C 1
ATOM 843 O O . PRO A 1 111 ? 6.510 2.360 -14.890 1.00 88.75 111 PRO A O 1
ATOM 846 N N . LEU A 1 112 ? 6.109 1.539 -16.935 1.00 88.19 112 LEU A N 1
ATOM 847 C CA . LEU A 1 112 ? 6.368 0.117 -16.610 1.00 88.19 112 LEU A CA 1
ATOM 848 C C . LEU A 1 112 ? 7.733 -0.180 -15.964 1.00 88.19 112 LEU A C 1
ATOM 850 O O . LEU A 1 112 ? 7.893 -1.222 -15.343 1.00 88.19 112 LEU A O 1
ATOM 854 N N . HIS A 1 113 ? 8.736 0.682 -16.127 1.00 82.75 113 HIS A N 1
ATOM 855 C CA . HIS A 1 113 ? 10.024 0.499 -15.446 1.00 82.75 113 HIS A CA 1
ATOM 856 C C . HIS A 1 113 ? 9.990 0.952 -13.976 1.00 82.75 113 HIS A C 1
ATOM 858 O O . HIS A 1 113 ? 10.925 0.663 -13.242 1.00 82.75 113 HIS A O 1
ATOM 864 N N . VAL A 1 114 ? 8.918 1.637 -13.564 1.00 86.88 114 VAL A N 1
ATOM 865 C CA . VAL A 1 114 ? 8.674 2.129 -12.202 1.00 86.88 114 VAL A CA 1
ATOM 866 C C . VAL A 1 114 ? 7.555 1.336 -11.541 1.00 86.88 114 VAL A C 1
ATOM 868 O O . VAL A 1 114 ? 7.703 0.868 -10.420 1.00 86.88 114 VAL A O 1
ATOM 871 N N . ALA A 1 115 ? 6.425 1.170 -12.225 1.00 90.81 115 ALA A N 1
ATOM 872 C CA . ALA A 1 115 ? 5.260 0.503 -11.665 1.00 90.81 115 ALA A CA 1
ATOM 873 C C . ALA A 1 115 ? 4.367 -0.096 -12.754 1.00 90.81 115 ALA A C 1
ATOM 875 O O . ALA A 1 115 ? 4.291 0.407 -13.878 1.00 90.81 115 ALA A O 1
ATOM 876 N N . GLN A 1 116 ? 3.663 -1.156 -12.377 1.00 93.94 116 GLN A N 1
ATOM 877 C CA . GLN A 1 116 ? 2.522 -1.709 -13.084 1.00 93.94 116 GLN A CA 1
ATOM 878 C C . GLN A 1 116 ? 1.516 -2.138 -12.017 1.00 93.94 116 GLN A C 1
ATOM 880 O O . GLN A 1 116 ? 1.702 -3.162 -11.380 1.00 93.94 116 GLN A O 1
ATOM 885 N N . CYS A 1 117 ? 0.487 -1.334 -11.777 1.00 95.06 117 CYS A N 1
ATOM 886 C CA . CYS A 1 117 ? -0.618 -1.671 -10.877 1.00 95.06 117 CYS A CA 1
ATOM 887 C C . CYS A 1 117 ? -1.844 -0.817 -11.218 1.00 95.06 117 CYS A C 1
ATOM 889 O O . CYS A 1 117 ? -1.783 0.042 -12.100 1.00 95.06 117 CYS A O 1
ATOM 891 N N . GLY A 1 118 ? -2.971 -1.051 -10.551 1.00 95.06 118 GLY A N 1
ATOM 892 C CA . GLY A 1 118 ? -4.139 -0.179 -10.635 1.00 95.06 118 GLY A CA 1
ATOM 893 C C . GLY A 1 118 ? -4.125 0.895 -9.549 1.00 95.06 118 GLY A C 1
ATOM 894 O O . GLY A 1 118 ? -3.823 0.601 -8.396 1.00 95.06 118 GLY A O 1
ATOM 895 N N . ARG A 1 119 ? -4.557 2.110 -9.881 1.00 94.50 119 ARG A N 1
ATOM 896 C CA . ARG A 1 119 ? -4.955 3.164 -8.935 1.00 94.50 119 ARG A CA 1
ATOM 897 C C . ARG A 1 119 ? -6.444 3.442 -9.075 1.00 94.50 119 ARG A C 1
ATOM 899 O O . ARG A 1 119 ? -6.962 3.352 -10.183 1.00 94.50 119 ARG A O 1
ATOM 906 N N . ILE A 1 120 ? -7.139 3.772 -7.989 1.00 94.94 120 ILE A N 1
ATOM 907 C CA . ILE A 1 120 ? -8.559 4.138 -8.053 1.00 94.94 120 ILE A CA 1
ATOM 908 C C . ILE A 1 120 ? -8.782 5.257 -9.088 1.00 94.94 120 ILE A C 1
ATOM 910 O O . ILE A 1 120 ? -8.072 6.265 -9.103 1.00 94.94 120 ILE A O 1
ATOM 914 N N . ALA A 1 121 ? -9.738 5.066 -9.998 1.00 93.06 121 ALA A N 1
ATOM 915 C CA . ALA A 1 121 ? -9.999 6.038 -11.055 1.00 93.06 121 ALA A CA 1
ATOM 916 C C . ALA A 1 121 ? -10.564 7.347 -10.476 1.00 93.06 121 ALA A C 1
ATOM 918 O O . ALA A 1 121 ? -11.273 7.340 -9.469 1.00 93.06 121 ALA A O 1
ATOM 919 N N . ALA A 1 122 ? -10.259 8.480 -11.118 1.00 88.69 122 ALA A N 1
ATOM 920 C CA . ALA A 1 122 ? -10.617 9.811 -10.616 1.00 88.69 122 ALA A CA 1
ATOM 921 C C . ALA A 1 122 ? -12.127 9.992 -10.358 1.00 88.69 122 ALA A C 1
ATOM 923 O O . ALA A 1 122 ? -12.517 10.652 -9.397 1.00 88.69 122 ALA A O 1
ATOM 924 N N . ASP A 1 123 ? -12.975 9.390 -11.185 1.00 89.25 123 ASP A N 1
ATOM 925 C CA . ASP A 1 123 ? -14.434 9.395 -11.048 1.00 89.25 123 ASP A CA 1
ATOM 926 C C . ASP A 1 123 ? -14.937 8.543 -9.870 1.00 89.25 123 ASP A C 1
ATOM 928 O O . ASP A 1 123 ? -15.956 8.870 -9.262 1.00 89.25 123 ASP A O 1
ATOM 932 N N . ALA A 1 124 ? -14.197 7.499 -9.493 1.00 91.50 124 ALA A N 1
ATOM 933 C CA . ALA A 1 124 ? -14.498 6.644 -8.349 1.00 91.50 124 ALA A CA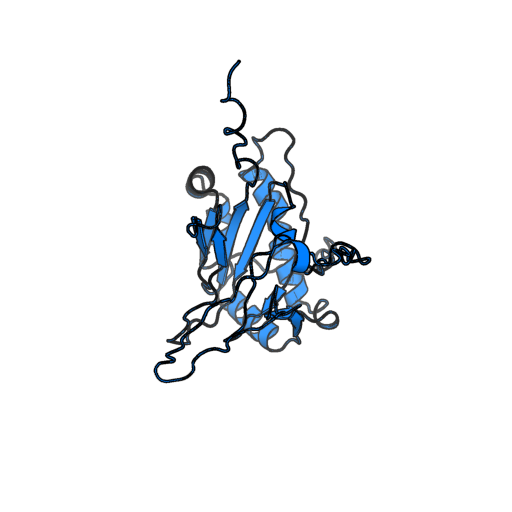 1
ATOM 934 C C . ALA A 1 124 ? -14.020 7.225 -7.002 1.00 91.50 124 ALA A C 1
ATOM 936 O O . ALA A 1 124 ? -14.420 6.736 -5.948 1.00 91.50 124 ALA A O 1
ATOM 937 N N . THR A 1 125 ? -13.213 8.292 -7.002 1.00 88.88 125 THR A N 1
ATOM 938 C CA . THR A 1 125 ? -12.683 8.915 -5.768 1.00 88.88 125 THR A CA 1
ATOM 939 C C . THR A 1 125 ? -13.765 9.510 -4.868 1.00 88.88 125 THR A C 1
ATOM 941 O O . THR A 1 125 ? -13.626 9.523 -3.648 1.00 88.88 125 THR A O 1
ATOM 944 N N . ALA A 1 126 ? -14.877 9.952 -5.460 1.00 89.31 126 ALA A N 1
ATOM 945 C CA . ALA A 1 126 ? -16.030 10.472 -4.733 1.00 89.31 126 ALA A CA 1
ATOM 946 C C . ALA A 1 126 ? -16.937 9.364 -4.163 1.00 89.31 126 ALA A C 1
ATOM 948 O O . ALA A 1 126 ? -17.950 9.666 -3.528 1.00 89.31 126 ALA A O 1
ATOM 949 N N . HIS A 1 127 ? -16.614 8.085 -4.394 1.00 93.06 127 HIS A N 1
ATOM 950 C CA . HIS A 1 127 ? -17.412 6.978 -3.886 1.00 93.06 127 HIS A CA 1
ATOM 951 C C . HIS A 1 127 ? -17.421 6.984 -2.342 1.00 93.06 127 HIS A C 1
ATOM 953 O O . HIS A 1 127 ? -16.352 7.087 -1.736 1.00 93.06 127 HIS A O 1
ATOM 959 N N . PRO A 1 128 ? -18.581 6.814 -1.671 1.00 92.06 128 PRO A N 1
ATOM 960 C CA . PRO A 1 128 ? -18.673 6.899 -0.210 1.00 92.06 128 PRO A CA 1
ATOM 961 C C . PRO A 1 128 ? -17.691 5.990 0.536 1.00 92.06 128 PRO A C 1
ATOM 963 O O . PRO A 1 128 ? -17.055 6.431 1.485 1.00 92.06 128 PRO A O 1
ATOM 966 N N . THR A 1 129 ? -17.517 4.747 0.075 1.00 92.62 129 THR A N 1
ATOM 967 C CA . THR A 1 129 ? -16.544 3.806 0.657 1.00 92.62 129 THR A CA 1
ATOM 968 C C . THR A 1 129 ? -15.100 4.294 0.517 1.00 92.62 129 THR A C 1
ATOM 970 O O . THR A 1 129 ? -14.339 4.192 1.471 1.00 92.62 129 THR A O 1
ATOM 973 N N . VAL A 1 130 ? -14.728 4.875 -0.631 1.00 92.38 130 VAL A N 1
ATOM 974 C CA . VAL A 1 130 ? -13.381 5.432 -0.841 1.00 92.38 130 VAL A CA 1
ATOM 975 C C . VAL A 1 130 ? -13.149 6.591 0.124 1.00 92.38 130 VAL A C 1
ATOM 977 O O . VAL A 1 130 ? -12.172 6.586 0.865 1.00 92.38 130 VAL A O 1
ATOM 980 N N . LEU A 1 131 ? -14.090 7.535 0.198 1.00 89.88 131 LEU A N 1
ATOM 981 C CA . LEU A 1 131 ? -14.004 8.665 1.125 1.00 89.88 131 LEU A CA 1
ATOM 982 C C . LEU A 1 131 ? -13.932 8.216 2.589 1.00 89.88 131 LEU A C 1
ATOM 984 O O . LEU A 1 131 ? -13.184 8.804 3.364 1.00 89.88 131 LEU A O 1
ATOM 988 N N . ALA A 1 132 ? -14.688 7.187 2.974 1.00 89.38 132 ALA A N 1
ATOM 989 C CA . ALA A 1 132 ? -14.683 6.664 4.336 1.00 89.38 132 ALA A CA 1
ATOM 990 C C . ALA A 1 132 ? -13.321 6.048 4.708 1.00 89.38 132 ALA A C 1
ATOM 992 O O . ALA A 1 132 ? -12.825 6.315 5.802 1.00 89.38 132 ALA A O 1
ATOM 993 N N . VAL A 1 133 ? -12.700 5.288 3.796 1.00 90.94 133 VAL A N 1
ATOM 994 C CA . VAL A 1 133 ? -11.350 4.721 3.981 1.00 90.94 133 VAL A CA 1
ATOM 995 C C . VAL A 1 133 ? -10.301 5.828 4.077 1.00 90.94 133 VAL A C 1
ATOM 997 O O . VAL A 1 133 ? -9.488 5.826 4.998 1.00 90.94 133 VAL A O 1
ATOM 1000 N N . LEU A 1 134 ? -10.345 6.812 3.174 1.00 88.50 134 LEU A N 1
ATOM 1001 C CA . LEU A 1 134 ? -9.411 7.942 3.204 1.00 88.50 134 LEU A CA 1
ATOM 1002 C C . LEU A 1 134 ? -9.539 8.741 4.502 1.00 88.50 134 LEU A C 1
ATOM 1004 O O . LEU A 1 134 ? -8.528 9.080 5.108 1.00 88.50 134 LEU A O 1
ATOM 1008 N N . ARG A 1 135 ? -10.770 8.985 4.970 1.00 85.81 135 ARG A N 1
ATOM 1009 C CA . ARG A 1 135 ? -11.018 9.635 6.263 1.00 85.81 135 ARG A CA 1
ATOM 1010 C C . ARG A 1 135 ? -10.451 8.832 7.426 1.00 85.81 135 ARG A C 1
ATOM 1012 O O . ARG A 1 135 ? -9.804 9.419 8.291 1.00 85.81 135 ARG A O 1
ATOM 1019 N N . ALA A 1 136 ? -10.654 7.514 7.436 1.00 86.06 136 ALA A N 1
ATOM 1020 C CA . ALA A 1 136 ? -10.083 6.649 8.461 1.00 86.06 136 ALA A CA 1
ATOM 1021 C C . ALA A 1 136 ? -8.554 6.794 8.494 1.00 86.06 136 ALA A C 1
ATOM 1023 O O . ALA A 1 136 ? -8.010 7.151 9.536 1.00 86.06 136 ALA A O 1
ATOM 1024 N N . LEU A 1 137 ? -7.871 6.668 7.353 1.00 86.88 137 LEU A N 1
ATOM 1025 C CA . LEU A 1 137 ? -6.419 6.869 7.267 1.00 86.88 137 LEU A CA 1
ATOM 1026 C C . LEU A 1 137 ? -5.990 8.264 7.741 1.00 86.88 137 LEU A C 1
ATOM 1028 O O . LEU A 1 137 ? -5.070 8.384 8.544 1.00 86.88 137 LEU A O 1
ATOM 1032 N N . THR A 1 138 ? -6.690 9.323 7.323 1.00 82.75 138 THR A N 1
ATOM 1033 C CA . THR A 1 138 ? -6.367 10.692 7.765 1.00 82.75 138 THR A CA 1
ATOM 1034 C C . THR A 1 138 ? -6.552 10.897 9.268 1.00 82.75 138 THR A C 1
ATOM 1036 O O . THR A 1 138 ? -5.819 11.677 9.873 1.00 82.75 138 THR A O 1
ATOM 1039 N N . SER A 1 139 ? -7.486 10.170 9.891 1.00 83.12 139 SER A N 1
ATOM 1040 C CA . SER A 1 139 ? -7.729 10.240 11.336 1.00 83.12 139 SER A CA 1
ATOM 1041 C C . SER A 1 139 ? -6.600 9.633 12.172 1.00 83.12 139 SER A C 1
ATOM 1043 O O . SER A 1 139 ? -6.499 9.946 13.356 1.00 83.12 139 SER A O 1
ATOM 1045 N N . LEU A 1 140 ? -5.727 8.818 11.564 1.00 83.81 140 LEU A N 1
ATOM 1046 C CA . LEU A 1 140 ? -4.545 8.277 12.235 1.00 83.81 140 LEU A CA 1
ATOM 1047 C C . LEU A 1 140 ? -3.438 9.317 12.405 1.00 83.81 140 LEU A C 1
ATOM 1049 O O . LEU A 1 140 ? -2.638 9.171 13.317 1.00 83.81 140 LEU A O 1
ATOM 1053 N N . GLY A 1 141 ? -3.391 10.367 11.578 1.00 82.56 141 GLY A N 1
ATOM 1054 C CA . GLY A 1 141 ? -2.319 11.369 11.617 1.00 82.56 141 GLY A CA 1
ATOM 1055 C C . GLY A 1 141 ? -2.116 11.992 13.007 1.00 82.56 141 GLY A C 1
ATOM 1056 O O . GLY A 1 141 ? -1.014 11.900 13.543 1.00 82.56 141 GLY A O 1
ATOM 1057 N N . PRO A 1 142 ? -3.163 12.565 13.635 1.00 82.12 142 PRO A N 1
ATOM 1058 C CA . PRO A 1 142 ? -3.065 13.084 14.999 1.00 82.12 142 PRO A CA 1
ATOM 1059 C C . PRO A 1 142 ? -2.649 12.020 16.019 1.00 82.12 142 PRO A C 1
ATOM 1061 O O . PRO A 1 142 ? -1.794 12.287 16.849 1.00 82.12 142 PRO A O 1
ATOM 1064 N N . LEU A 1 143 ? -3.192 10.801 15.922 1.00 80.44 143 LEU A N 1
ATOM 1065 C CA . LEU A 1 143 ? -2.846 9.707 16.832 1.00 80.44 143 LEU A CA 1
ATOM 1066 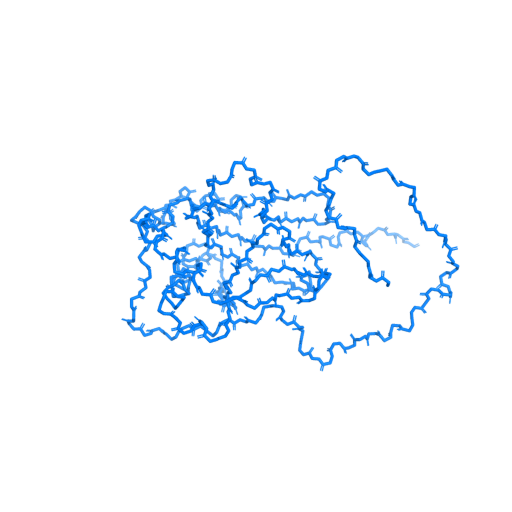C C . LEU A 1 143 ? -1.368 9.308 16.713 1.00 80.44 143 LEU A C 1
ATOM 1068 O O . LEU A 1 143 ? -0.726 9.062 17.727 1.00 80.44 143 LEU A O 1
ATOM 1072 N N . ILE A 1 144 ? -0.837 9.259 15.490 1.00 82.94 144 ILE A N 1
ATOM 1073 C CA . ILE A 1 144 ? 0.569 8.957 15.214 1.00 82.94 144 ILE A CA 1
ATOM 1074 C C . ILE A 1 144 ? 1.465 10.065 15.782 1.00 82.94 144 ILE A C 1
ATOM 1076 O O . ILE A 1 144 ? 2.409 9.764 16.506 1.00 82.94 144 ILE A O 1
ATOM 1080 N N . ASN A 1 145 ? 1.140 11.336 15.522 1.00 82.25 145 ASN A N 1
ATOM 1081 C CA . ASN A 1 145 ? 1.885 12.475 16.069 1.00 82.25 145 ASN A CA 1
ATOM 1082 C C . ASN A 1 145 ? 1.884 12.473 17.605 1.00 82.25 145 ASN A C 1
ATOM 1084 O O . ASN A 1 145 ? 2.946 12.501 18.220 1.00 82.25 145 ASN A O 1
ATOM 1088 N N . ASP A 1 146 ? 0.705 12.364 18.221 1.00 80.81 146 ASP A N 1
ATOM 1089 C CA . ASP A 1 146 ? 0.537 12.425 19.677 1.00 80.81 146 ASP A CA 1
ATOM 1090 C C . ASP A 1 146 ? 1.206 11.254 20.413 1.00 80.81 146 ASP A C 1
ATOM 1092 O O . ASP A 1 146 ? 1.465 11.351 21.612 1.00 80.81 146 ASP A O 1
ATOM 1096 N N . ARG A 1 147 ? 1.434 10.117 19.744 1.00 76.62 147 ARG A N 1
ATOM 1097 C CA . ARG A 1 147 ? 1.963 8.905 20.390 1.00 76.62 147 ARG A CA 1
ATOM 1098 C C . ARG A 1 147 ? 3.419 8.623 20.100 1.00 76.62 147 ARG A C 1
ATOM 1100 O O . ARG A 1 147 ? 4.113 8.186 21.010 1.00 76.62 147 ARG A O 1
ATOM 1107 N N . PHE A 1 148 ? 3.863 8.848 18.872 1.00 75.69 148 PHE A N 1
ATOM 1108 C CA . PHE A 1 148 ? 5.210 8.457 18.456 1.00 75.69 148 PHE A CA 1
ATOM 1109 C C . PHE A 1 148 ? 6.171 9.635 18.400 1.00 75.69 148 PHE A C 1
ATOM 1111 O O . PHE A 1 148 ? 7.377 9.429 18.459 1.00 75.69 148 PHE A O 1
ATOM 1118 N N . PHE A 1 149 ? 5.646 10.860 18.330 1.00 76.44 149 PHE A N 1
ATOM 1119 C CA . PHE A 1 149 ? 6.454 12.057 18.108 1.00 76.44 149 PHE A CA 1
ATOM 1120 C C . PHE A 1 149 ? 6.176 13.178 19.111 1.00 76.44 149 PHE A C 1
ATOM 1122 O O . PHE A 1 149 ? 6.763 14.246 19.001 1.00 76.44 149 PHE A O 1
ATOM 1129 N N . ALA A 1 150 ? 5.337 12.943 20.126 1.00 72.81 150 ALA A N 1
ATOM 1130 C CA . ALA A 1 150 ? 5.037 13.948 21.148 1.00 72.81 150 ALA A CA 1
ATOM 1131 C C . ALA A 1 150 ? 6.275 14.408 21.938 1.00 72.81 150 ALA A C 1
ATOM 1133 O O . ALA A 1 150 ? 6.309 15.554 22.382 1.00 72.81 150 ALA A O 1
ATOM 1134 N N . ASP A 1 151 ? 7.279 13.535 22.079 1.00 67.88 151 ASP A N 1
ATOM 1135 C CA . ASP A 1 151 ? 8.538 13.817 22.780 1.00 67.88 151 ASP A CA 1
ATOM 1136 C C . ASP A 1 151 ? 9.679 14.244 21.829 1.00 67.88 151 ASP A C 1
ATOM 1138 O O . ASP A 1 151 ? 10.786 14.539 22.283 1.00 67.88 151 ASP A O 1
ATOM 1142 N N . VAL A 1 152 ? 9.425 14.286 20.514 1.00 67.69 152 VAL A N 1
ATOM 1143 C CA . VAL A 1 152 ? 10.389 14.730 19.498 1.00 67.69 152 VAL A CA 1
ATOM 1144 C C . VAL A 1 152 ? 10.093 16.197 19.177 1.00 67.69 152 VAL A C 1
ATOM 1146 O O . VAL A 1 152 ? 9.189 16.503 18.398 1.00 67.69 152 VAL A O 1
ATOM 1149 N N . ASP A 1 153 ? 10.825 17.109 19.829 1.00 53.94 153 ASP A N 1
ATOM 1150 C CA . ASP A 1 153 ? 10.639 18.568 19.733 1.00 53.94 153 ASP A CA 1
ATOM 1151 C C . ASP A 1 153 ? 10.403 19.039 18.275 1.00 53.94 153 ASP A C 1
ATOM 1153 O O . ASP A 1 153 ? 11.165 18.723 17.361 1.00 53.94 153 ASP A O 1
ATOM 1157 N N . ASP A 1 154 ? 9.320 19.801 18.071 1.00 59.41 154 ASP A N 1
ATOM 1158 C CA . ASP A 1 154 ? 8.872 20.430 16.811 1.00 59.41 154 ASP A CA 1
ATOM 1159 C C . ASP A 1 154 ? 8.571 19.507 15.605 1.00 59.41 154 ASP A C 1
ATOM 1161 O O . ASP A 1 154 ? 8.210 20.002 14.528 1.00 59.41 154 ASP A O 1
ATOM 1165 N N . THR A 1 155 ? 8.602 18.178 15.753 1.00 61.19 155 THR A N 1
ATOM 1166 C CA . THR A 1 155 ? 8.320 17.265 14.629 1.00 61.19 155 THR A CA 1
ATOM 1167 C C . THR A 1 155 ? 6.831 16.942 14.536 1.00 61.19 155 THR A C 1
ATOM 1169 O O . THR A 1 155 ? 6.312 16.041 15.188 1.00 61.19 155 THR A O 1
ATOM 1172 N N . THR A 1 156 ? 6.105 17.691 13.701 1.00 68.25 156 THR A N 1
ATOM 1173 C CA . THR A 1 156 ? 4.712 17.368 13.352 1.00 68.25 156 THR A CA 1
ATOM 1174 C C . THR A 1 156 ? 4.651 16.767 11.954 1.00 68.25 156 THR A C 1
ATOM 1176 O O . THR A 1 156 ? 4.864 17.474 10.962 1.00 68.25 156 THR A O 1
ATOM 1179 N N . PHE A 1 157 ? 4.280 15.490 11.839 1.00 70.00 157 PHE A N 1
ATOM 1180 C CA . PHE A 1 157 ? 4.009 14.913 10.527 1.00 70.00 157 PHE A CA 1
ATOM 1181 C C . PHE A 1 157 ? 2.740 15.528 9.958 1.00 70.00 157 PHE A C 1
ATOM 1183 O O . PHE A 1 157 ? 1.654 15.464 10.543 1.00 70.00 157 PHE A O 1
ATOM 1190 N N . THR A 1 158 ? 2.885 16.120 8.778 1.00 70.81 158 THR A N 1
ATOM 1191 C CA . THR A 1 158 ? 1.751 16.532 7.960 1.00 70.81 158 THR A CA 1
ATOM 1192 C C . THR A 1 158 ? 1.473 15.427 6.960 1.00 70.81 158 THR A C 1
ATOM 1194 O O . THR A 1 158 ? 2.380 14.958 6.275 1.00 70.81 158 THR A O 1
ATOM 1197 N N . LEU A 1 159 ? 0.211 15.013 6.857 1.00 72.62 159 LEU A N 1
ATOM 1198 C CA . LEU A 1 159 ? -0.196 14.037 5.858 1.00 72.62 159 LEU A CA 1
ATOM 1199 C C . LEU A 1 159 ? 0.114 14.575 4.455 1.00 72.62 159 LEU A C 1
ATOM 1201 O O . LEU A 1 159 ? -0.561 15.479 3.965 1.00 72.62 159 LEU A O 1
ATOM 1205 N N . ALA A 1 160 ? 1.132 14.002 3.819 1.00 71.69 160 ALA A N 1
ATOM 1206 C CA . ALA A 1 160 ? 1.571 14.421 2.495 1.00 71.69 160 ALA A CA 1
ATOM 1207 C C . ALA A 1 160 ? 0.699 13.819 1.387 1.00 71.69 160 ALA A C 1
ATOM 1209 O O . ALA A 1 160 ? 0.441 14.461 0.371 1.00 71.69 160 ALA A O 1
ATOM 1210 N N . SER A 1 161 ? 0.249 12.571 1.569 1.00 79.00 161 SER A N 1
ATOM 1211 C CA . SER A 1 161 ? -0.383 11.818 0.492 1.00 79.00 161 SER A CA 1
ATOM 1212 C C . SER A 1 161 ? -1.287 10.687 0.947 1.00 79.00 161 SER A C 1
ATOM 1214 O O . SER A 1 161 ? -1.047 10.055 1.970 1.00 79.00 161 SER A O 1
ATOM 1216 N N . THR A 1 162 ? -2.306 10.404 0.135 1.00 81.81 162 THR A N 1
ATOM 1217 C CA . THR A 1 162 ? -3.094 9.171 0.207 1.00 81.81 162 THR A CA 1
ATOM 1218 C C . THR A 1 162 ? -3.385 8.665 -1.203 1.00 81.81 162 THR A C 1
ATOM 1220 O O . THR A 1 162 ? -3.562 9.455 -2.138 1.00 81.81 162 THR A O 1
ATOM 1223 N N . ASP A 1 163 ? -3.397 7.345 -1.359 1.00 87.94 163 ASP A N 1
ATOM 1224 C CA . ASP A 1 163 ? -3.666 6.653 -2.617 1.00 87.94 163 ASP A CA 1
ATOM 1225 C C . ASP A 1 163 ? -4.364 5.315 -2.319 1.00 87.94 163 ASP A C 1
ATOM 1227 O O . ASP A 1 163 ? -4.146 4.721 -1.263 1.00 87.94 163 ASP A O 1
ATOM 1231 N N . ILE A 1 164 ? -5.201 4.838 -3.241 1.00 93.38 164 ILE A N 1
ATOM 1232 C CA . ILE A 1 164 ? -5.817 3.506 -3.168 1.00 93.38 164 ILE A CA 1
ATOM 1233 C C . ILE A 1 164 ? -5.372 2.727 -4.393 1.00 93.38 164 ILE A C 1
ATOM 1235 O O . ILE A 1 164 ? -5.730 3.057 -5.529 1.00 93.38 164 ILE A O 1
ATOM 1239 N N . ARG A 1 165 ? -4.614 1.659 -4.146 1.00 94.44 165 ARG A N 1
ATOM 1240 C CA . ARG A 1 165 ? -4.031 0.817 -5.186 1.00 94.44 165 ARG A CA 1
ATOM 1241 C C . ARG A 1 165 ? -4.637 -0.573 -5.195 1.00 94.44 165 ARG A C 1
ATOM 1243 O O . ARG A 1 165 ? -5.063 -1.093 -4.169 1.00 94.44 165 ARG A O 1
ATOM 1250 N N . ARG A 1 166 ? -4.639 -1.178 -6.377 1.00 95.12 166 ARG A N 1
ATOM 1251 C CA . ARG A 1 166 ? -4.993 -2.575 -6.602 1.00 95.12 166 ARG A CA 1
ATOM 1252 C C . ARG A 1 166 ? -3.822 -3.263 -7.280 1.00 95.12 166 ARG A C 1
ATOM 1254 O O . ARG A 1 166 ? -3.387 -2.823 -8.342 1.00 95.12 166 ARG A O 1
ATOM 1261 N N . PHE A 1 167 ? -3.383 -4.364 -6.689 1.00 93.62 167 PHE A N 1
ATOM 1262 C CA . PHE A 1 167 ? -2.371 -5.244 -7.254 1.00 93.62 167 PHE A CA 1
ATOM 1263 C C . PHE A 1 167 ? -3.027 -6.559 -7.661 1.00 93.62 167 PHE A C 1
ATOM 1265 O O . PHE A 1 167 ? -3.752 -7.175 -6.880 1.00 93.62 167 PHE A O 1
ATOM 1272 N N . ARG A 1 168 ? -2.809 -6.960 -8.908 1.00 91.25 168 ARG A N 1
ATOM 1273 C CA . ARG A 1 168 ? -3.213 -8.244 -9.486 1.00 91.25 168 ARG A CA 1
ATOM 1274 C C . ARG A 1 168 ? -1.978 -9.116 -9.730 1.00 91.25 168 ARG A C 1
ATOM 1276 O O . ARG A 1 168 ? -0.858 -8.607 -9.682 1.00 91.25 168 ARG A O 1
ATOM 1283 N N . PRO A 1 169 ? -2.142 -10.413 -10.038 1.00 90.31 169 PRO A N 1
ATOM 1284 C CA . PRO A 1 169 ? -1.024 -11.228 -10.503 1.00 90.31 169 PRO A CA 1
ATOM 1285 C C . PRO A 1 169 ? -0.262 -10.546 -11.653 1.00 90.31 169 PRO A C 1
ATOM 1287 O O . PRO A 1 169 ? -0.864 -10.144 -12.651 1.00 90.31 169 PRO A O 1
ATOM 1290 N N . GLY A 1 170 ? 1.055 -10.391 -11.486 1.00 90.12 170 GLY A N 1
ATOM 1291 C CA . GLY A 1 170 ? 1.946 -9.702 -12.427 1.00 90.12 170 GLY A CA 1
ATOM 1292 C C . GLY A 1 170 ? 2.118 -8.193 -12.205 1.00 90.12 170 GLY A C 1
ATOM 1293 O O . GLY A 1 170 ? 2.927 -7.583 -12.905 1.00 90.12 170 GLY A O 1
ATOM 1294 N N . ASP A 1 171 ? 1.398 -7.592 -11.254 1.00 93.88 171 ASP A N 1
ATOM 1295 C CA . ASP A 1 171 ? 1.583 -6.191 -10.865 1.00 93.88 171 ASP A CA 1
ATOM 1296 C C . ASP A 1 171 ? 2.768 -6.019 -9.899 1.00 93.88 171 ASP A C 1
ATOM 1298 O O . ASP A 1 171 ? 3.089 -6.909 -9.110 1.00 93.88 171 ASP A O 1
ATOM 1302 N N . TYR A 1 172 ? 3.427 -4.860 -9.959 1.00 93.31 172 TYR A N 1
ATOM 1303 C CA . TYR A 1 172 ? 4.619 -4.540 -9.173 1.00 93.31 172 TYR A CA 1
ATOM 1304 C C . TYR A 1 172 ? 4.858 -3.029 -9.042 1.00 93.31 172 TYR A C 1
ATOM 1306 O O . TYR A 1 172 ? 4.355 -2.212 -9.818 1.00 93.31 172 TYR A O 1
ATOM 1314 N N . THR A 1 173 ? 5.709 -2.670 -8.085 1.00 91.81 173 THR A N 1
ATOM 1315 C CA . THR A 1 173 ? 6.392 -1.373 -7.992 1.00 91.81 173 THR A CA 1
ATOM 1316 C C . THR A 1 173 ? 7.887 -1.621 -7.823 1.00 91.81 173 THR A C 1
ATOM 1318 O O . THR A 1 173 ? 8.276 -2.555 -7.127 1.00 91.81 173 THR A O 1
ATOM 1321 N N . MET A 1 174 ? 8.716 -0.800 -8.461 1.00 87.56 174 MET A N 1
ATOM 1322 C CA . MET A 1 174 ? 10.175 -0.877 -8.423 1.00 87.56 174 MET A CA 1
ATOM 1323 C C . MET A 1 174 ? 10.742 0.286 -7.615 1.00 87.56 174 MET A C 1
ATOM 1325 O O . MET A 1 174 ? 10.176 1.380 -7.602 1.00 87.56 174 MET A O 1
ATOM 1329 N N . VAL A 1 175 ? 11.897 0.059 -6.995 1.00 81.19 175 VAL A N 1
ATOM 1330 C CA . VAL A 1 175 ? 12.717 1.137 -6.434 1.00 81.19 175 VAL A CA 1
ATOM 1331 C C . VAL A 1 175 ? 13.243 1.999 -7.583 1.00 81.19 175 VAL A C 1
ATOM 1333 O O . VAL A 1 175 ? 13.627 1.479 -8.632 1.00 81.19 175 VAL A O 1
ATOM 1336 N N . THR A 1 176 ? 13.222 3.318 -7.403 1.00 72.94 176 THR A N 1
ATOM 1337 C CA . THR A 1 176 ? 13.706 4.285 -8.398 1.00 72.94 176 THR A CA 1
ATOM 1338 C C . THR A 1 176 ? 14.560 5.344 -7.728 1.00 72.94 176 THR A C 1
ATOM 1340 O O . THR A 1 176 ? 14.204 5.781 -6.634 1.00 72.94 176 THR A O 1
ATOM 1343 N N . ASP A 1 177 ? 15.564 5.847 -8.441 1.00 65.00 177 ASP A N 1
ATOM 1344 C CA . ASP A 1 177 ? 16.456 6.925 -7.988 1.00 65.00 177 ASP A CA 1
ATOM 1345 C C . ASP A 1 177 ? 15.696 8.211 -7.588 1.00 65.00 177 ASP A C 1
ATOM 1347 O O . ASP A 1 177 ? 16.147 8.993 -6.763 1.00 65.00 177 ASP A O 1
ATOM 1351 N N . SER A 1 178 ? 14.494 8.431 -8.138 1.00 56.88 178 SER A N 1
ATOM 1352 C CA . SER A 1 178 ? 13.639 9.571 -7.777 1.00 56.88 178 SER A CA 1
ATOM 1353 C C . SER A 1 178 ? 12.897 9.419 -6.444 1.00 56.88 178 SER A C 1
ATOM 1355 O O . SER A 1 178 ? 12.380 10.405 -5.930 1.00 56.88 178 SER A O 1
ATOM 1357 N N . ILE A 1 179 ? 12.788 8.198 -5.906 1.00 55.41 179 ILE A N 1
ATOM 1358 C CA . ILE A 1 179 ? 12.172 7.930 -4.590 1.00 55.41 179 ILE A CA 1
ATOM 1359 C C . ILE A 1 179 ? 13.214 8.078 -3.475 1.00 55.41 179 ILE A C 1
ATOM 1361 O O . ILE A 1 179 ? 12.857 8.439 -2.358 1.00 55.41 179 ILE A O 1
ATOM 1365 N N . THR A 1 180 ? 14.487 7.825 -3.785 1.00 51.38 180 THR A N 1
ATOM 1366 C CA . THR A 1 180 ? 15.619 7.957 -2.858 1.00 51.38 180 THR A CA 1
ATOM 1367 C C . THR A 1 180 ? 16.060 9.406 -2.646 1.00 51.38 180 THR A C 1
ATOM 1369 O O . THR A 1 180 ? 16.702 9.693 -1.649 1.00 51.38 180 THR A O 1
ATOM 1372 N N . ASP A 1 181 ? 15.666 10.332 -3.527 1.00 48.53 181 ASP A N 1
ATOM 1373 C CA . ASP A 1 181 ? 15.985 11.767 -3.413 1.00 48.53 181 ASP A CA 1
ATOM 1374 C C . ASP A 1 181 ? 15.116 12.518 -2.380 1.00 48.53 181 ASP A C 1
ATOM 1376 O O . ASP A 1 181 ? 15.305 13.715 -2.152 1.00 48.53 181 ASP A O 1
ATOM 1380 N N . SER A 1 182 ? 14.141 11.856 -1.739 1.00 53.59 182 SER A N 1
ATOM 1381 C CA . SER A 1 182 ? 13.456 12.444 -0.586 1.00 53.59 182 SER A CA 1
ATOM 1382 C C . SER A 1 182 ? 14.314 12.231 0.659 1.00 53.59 182 SER A C 1
ATOM 1384 O O . SER A 1 182 ? 14.152 11.227 1.345 1.00 53.59 182 SER A O 1
ATOM 1386 N N . THR A 1 183 ? 15.195 13.182 0.960 1.00 54.59 183 THR A N 1
ATOM 1387 C CA . THR A 1 183 ? 15.994 13.270 2.199 1.00 54.59 183 THR A CA 1
ATOM 1388 C C . THR A 1 183 ? 15.126 13.568 3.432 1.00 54.59 183 THR A C 1
ATOM 1390 O O . THR A 1 183 ? 15.463 14.414 4.260 1.00 54.59 183 THR A O 1
ATOM 1393 N N . HIS A 1 184 ? 13.930 12.992 3.504 1.00 67.75 184 HIS A N 1
ATOM 1394 C CA . HIS A 1 184 ? 12.921 13.344 4.486 1.00 67.75 184 HIS A CA 1
ATOM 1395 C C . HIS A 1 184 ? 12.456 12.095 5.208 1.00 67.75 184 HIS A C 1
ATOM 1397 O O . HIS A 1 184 ? 11.930 11.166 4.589 1.00 67.75 184 HIS A O 1
ATOM 1403 N N . GLU A 1 185 ? 12.605 12.137 6.528 1.00 80.50 185 GLU A N 1
ATOM 1404 C CA . GLU A 1 185 ? 11.915 11.252 7.449 1.00 80.50 185 GLU A CA 1
ATOM 1405 C C . GLU A 1 185 ? 10.424 11.232 7.104 1.00 80.50 185 GLU A C 1
ATOM 1407 O O . GLU A 1 185 ? 9.784 12.280 6.932 1.00 80.50 185 GLU A O 1
ATOM 1412 N N . ARG A 1 186 ? 9.856 10.037 6.952 1.00 84.62 186 ARG A N 1
ATOM 1413 C CA . ARG A 1 186 ? 8.436 9.895 6.628 1.00 84.62 186 ARG A CA 1
ATOM 1414 C C . ARG A 1 186 ? 7.822 8.695 7.314 1.00 84.62 186 ARG A C 1
ATOM 1416 O O . ARG A 1 186 ? 8.465 7.673 7.509 1.00 84.62 186 ARG A O 1
ATOM 1423 N N . VAL A 1 187 ? 6.532 8.813 7.606 1.00 87.31 187 VAL A N 1
ATOM 1424 C CA . VAL A 1 187 ? 5.709 7.695 8.062 1.00 87.31 187 VAL A CA 1
ATOM 1425 C C . VAL A 1 187 ? 4.843 7.222 6.903 1.00 87.31 187 VAL A C 1
ATOM 1427 O O . VAL A 1 187 ? 4.078 7.997 6.324 1.00 87.31 187 VAL A O 1
ATOM 1430 N N . GLU A 1 188 ? 4.948 5.943 6.570 1.00 90.75 188 GLU A N 1
ATOM 1431 C CA . GLU A 1 188 ? 4.063 5.268 5.630 1.00 90.75 188 GLU A CA 1
ATOM 1432 C C . GLU A 1 188 ? 3.017 4.454 6.390 1.00 90.75 188 GLU A C 1
ATOM 1434 O O . GLU A 1 188 ? 3.330 3.727 7.330 1.00 90.75 188 GLU A O 1
ATOM 1439 N N . VAL A 1 189 ? 1.757 4.573 5.968 1.00 91.88 189 VAL A N 1
ATOM 1440 C CA . VAL A 1 189 ? 0.630 3.841 6.554 1.00 91.88 189 VAL A CA 1
ATOM 1441 C C . VAL A 1 189 ? -0.075 3.055 5.458 1.00 91.88 189 VAL A C 1
ATOM 1443 O O . VAL A 1 189 ? -0.518 3.632 4.464 1.00 91.88 189 VAL A O 1
ATOM 1446 N N . HIS A 1 190 ? -0.228 1.748 5.661 1.00 94.25 190 HIS A N 1
ATOM 1447 C CA . HIS A 1 190 ? -0.882 0.840 4.719 1.00 94.25 190 HIS A CA 1
ATOM 1448 C C . HIS A 1 190 ? -2.089 0.189 5.379 1.00 94.25 190 HIS A C 1
ATOM 1450 O O . HIS A 1 190 ? -1.941 -0.507 6.375 1.00 94.25 190 HIS A O 1
ATOM 1456 N N . LEU A 1 191 ? -3.280 0.370 4.809 1.00 95.19 191 LEU A N 1
ATOM 1457 C CA . LEU A 1 191 ? -4.454 -0.430 5.157 1.00 95.19 191 LEU A CA 1
ATOM 1458 C C . LEU A 1 191 ? -4.695 -1.445 4.038 1.00 95.19 191 LEU A C 1
ATOM 1460 O O . LEU A 1 191 ? -5.030 -1.072 2.912 1.00 95.19 191 LEU A O 1
ATOM 1464 N N . ILE A 1 192 ? -4.475 -2.718 4.345 1.00 95.31 192 ILE A N 1
ATOM 1465 C CA . ILE A 1 192 ? -4.380 -3.796 3.364 1.00 95.31 192 ILE A CA 1
ATOM 1466 C C . ILE A 1 192 ? -5.658 -4.634 3.384 1.00 95.31 192 ILE A C 1
ATOM 1468 O O . ILE A 1 192 ? -6.039 -5.208 4.404 1.00 95.31 192 ILE A O 1
ATOM 1472 N N . PHE A 1 193 ? -6.279 -4.762 2.213 1.00 94.44 193 PHE A N 1
ATOM 1473 C CA . PHE A 1 193 ? -7.368 -5.699 1.948 1.00 94.44 193 PHE A CA 1
ATOM 1474 C C . PHE A 1 193 ? -6.892 -6.715 0.913 1.00 94.44 193 PHE A C 1
ATOM 1476 O O . PHE A 1 193 ? -6.582 -6.348 -0.220 1.00 94.44 193 PHE A O 1
ATOM 1483 N N . ALA A 1 194 ? -6.826 -7.988 1.296 1.00 90.88 194 ALA A N 1
ATOM 1484 C CA . ALA A 1 194 ? -6.345 -9.064 0.435 1.00 90.88 194 ALA A CA 1
ATOM 1485 C C . ALA A 1 194 ? -7.358 -10.211 0.378 1.00 90.88 194 ALA A C 1
ATOM 1487 O O . ALA A 1 194 ? -7.999 -10.510 1.379 1.00 90.88 194 ALA A O 1
ATOM 1488 N N . ARG A 1 195 ? -7.494 -10.877 -0.770 1.00 86.88 195 ARG A N 1
ATOM 1489 C CA . ARG A 1 195 ? -8.207 -12.160 -0.870 1.00 86.88 195 ARG A CA 1
ATOM 1490 C C . ARG A 1 195 ? -7.175 -13.276 -0.708 1.00 86.88 195 ARG A C 1
ATOM 1492 O O . ARG A 1 195 ? -6.470 -13.615 -1.653 1.00 86.88 195 ARG A O 1
ATOM 1499 N N . LEU A 1 196 ? -6.999 -13.740 0.530 1.00 70.31 196 LEU A N 1
ATOM 1500 C CA . LEU A 1 196 ? -5.968 -14.721 0.916 1.00 70.31 196 LEU A CA 1
ATOM 1501 C C . LEU A 1 196 ? -6.377 -16.178 0.658 1.00 70.31 196 LEU A C 1
ATOM 1503 O O . LEU A 1 196 ? -5.589 -17.100 0.848 1.00 70.31 196 LEU A O 1
ATOM 1507 N N . ASP A 1 197 ? -7.612 -16.384 0.228 1.00 66.69 197 ASP A N 1
ATOM 1508 C CA . ASP A 1 197 ? -8.212 -17.658 -0.140 1.00 66.69 197 ASP A CA 1
ATOM 1509 C C . ASP A 1 197 ? -7.647 -18.244 -1.451 1.00 66.69 197 ASP A C 1
ATOM 1511 O O . ASP A 1 197 ? -7.969 -19.379 -1.809 1.00 66.69 197 ASP A O 1
ATOM 1515 N N . GLU A 1 198 ? -6.727 -17.539 -2.120 1.00 58.09 198 GLU A N 1
ATOM 1516 C CA . GLU A 1 198 ? -5.918 -18.093 -3.203 1.00 58.09 198 GLU A CA 1
ATOM 1517 C C . GLU A 1 198 ? -4.679 -18.828 -2.641 1.00 58.09 198 GLU A C 1
ATOM 1519 O O . GLU A 1 198 ? -3.741 -18.188 -2.157 1.00 58.09 198 GLU A O 1
ATOM 1524 N N . PRO A 1 199 ? -4.617 -20.175 -2.724 1.00 50.38 199 PRO A N 1
ATOM 1525 C CA . PRO A 1 199 ? -3.577 -20.997 -2.087 1.00 50.38 199 PRO A CA 1
ATOM 1526 C C . PRO A 1 199 ? -2.151 -20.780 -2.630 1.00 50.38 199 PRO A C 1
ATOM 1528 O O . PRO A 1 199 ? -1.204 -21.368 -2.111 1.00 50.38 199 PRO A O 1
ATOM 1531 N N . ASP A 1 200 ? -1.991 -19.939 -3.653 1.00 54.81 200 ASP A N 1
ATOM 1532 C CA . ASP A 1 200 ? -0.741 -19.673 -4.364 1.00 54.81 200 ASP A CA 1
ATOM 1533 C C . ASP A 1 200 ? -0.336 -18.191 -4.341 1.00 54.81 200 ASP A C 1
ATOM 1535 O O . ASP A 1 200 ? 0.406 -17.749 -5.220 1.00 54.81 200 ASP A O 1
ATOM 1539 N N . PHE A 1 201 ? -0.767 -17.406 -3.345 1.00 60.19 201 PHE A N 1
ATOM 1540 C CA . PHE A 1 201 ? -0.304 -16.020 -3.223 1.00 60.19 201 PHE A CA 1
ATOM 1541 C C . PHE A 1 201 ? 1.212 -15.970 -2.940 1.00 60.19 201 PHE A C 1
ATOM 1543 O O . PHE A 1 201 ? 1.678 -16.026 -1.802 1.00 60.19 201 PHE A O 1
ATOM 1550 N N . ARG A 1 202 ? 2.005 -15.913 -4.013 1.00 70.81 202 ARG A N 1
ATOM 1551 C CA . ARG A 1 202 ? 3.471 -15.856 -4.014 1.00 70.81 202 ARG A CA 1
ATOM 1552 C C . ARG A 1 202 ? 3.897 -14.486 -4.527 1.00 70.81 202 ARG A C 1
ATOM 1554 O O . ARG A 1 202 ? 4.259 -14.338 -5.688 1.00 70.81 202 ARG A O 1
ATOM 1561 N N . GLY A 1 203 ? 3.803 -13.467 -3.680 1.00 83.31 203 GLY A N 1
ATOM 1562 C CA . GLY A 1 203 ? 4.155 -12.095 -4.049 1.00 83.31 203 GLY A CA 1
ATOM 1563 C C . GLY A 1 203 ? 3.359 -11.054 -3.274 1.00 83.31 203 GLY A C 1
ATOM 1564 O O . GLY A 1 203 ? 2.867 -11.338 -2.186 1.00 83.31 203 GLY A O 1
ATOM 1565 N N . GLY A 1 204 ? 3.268 -9.841 -3.829 1.00 87.25 204 GLY A N 1
ATOM 1566 C CA . GLY A 1 204 ? 2.520 -8.718 -3.242 1.00 87.25 204 GLY A CA 1
ATOM 1567 C C . GLY A 1 204 ? 3.053 -8.230 -1.892 1.00 87.25 204 GLY A C 1
ATOM 1568 O O . GLY A 1 204 ? 2.327 -7.577 -1.150 1.00 87.25 204 GLY A O 1
ATOM 1569 N N . LEU A 1 205 ? 4.301 -8.572 -1.571 1.00 91.31 205 LEU A N 1
ATOM 1570 C CA . LEU A 1 205 ? 5.010 -8.097 -0.391 1.00 91.31 205 LEU A CA 1
ATOM 1571 C C . LEU A 1 205 ? 5.466 -6.655 -0.616 1.00 91.31 205 LEU A C 1
ATOM 1573 O O . LEU A 1 205 ? 5.968 -6.322 -1.694 1.00 91.31 205 LEU A O 1
ATOM 1577 N N . ILE A 1 206 ? 5.355 -5.826 0.417 1.00 92.69 206 ILE A N 1
ATOM 1578 C CA . ILE A 1 206 ? 6.022 -4.522 0.445 1.00 92.69 206 ILE A CA 1
ATOM 1579 C C . ILE A 1 206 ? 7.398 -4.749 1.062 1.00 92.69 206 ILE A C 1
ATOM 1581 O O . ILE A 1 206 ? 7.505 -5.257 2.179 1.00 92.69 206 ILE A O 1
ATOM 1585 N N . HIS A 1 207 ? 8.440 -4.416 0.308 1.00 91.06 207 HIS A N 1
ATOM 1586 C CA . HIS A 1 207 ? 9.825 -4.547 0.734 1.00 91.06 207 HIS A CA 1
ATOM 1587 C C . HIS A 1 207 ? 10.402 -3.170 1.031 1.00 91.06 207 HIS A C 1
ATOM 1589 O O . HIS A 1 207 ? 10.395 -2.302 0.159 1.00 91.06 207 HIS A O 1
ATOM 1595 N N . TYR A 1 208 ? 10.955 -3.018 2.227 1.00 89.38 208 TYR A N 1
ATOM 1596 C CA . TYR A 1 208 ? 11.833 -1.910 2.572 1.00 89.38 208 TYR A CA 1
ATOM 1597 C C . TYR A 1 208 ? 13.261 -2.430 2.549 1.00 89.38 208 TYR A C 1
ATOM 1599 O O . TYR A 1 208 ? 13.549 -3.476 3.131 1.00 89.38 208 TYR A O 1
ATOM 1607 N N . ILE A 1 209 ? 14.121 -1.744 1.809 1.00 86.00 209 ILE A N 1
ATOM 1608 C CA . ILE A 1 209 ? 15.512 -2.125 1.582 1.00 86.00 209 ILE A CA 1
ATOM 1609 C C . ILE A 1 209 ? 16.400 -0.947 1.963 1.00 86.00 209 ILE A C 1
ATOM 1611 O O . ILE A 1 209 ? 16.002 0.200 1.764 1.00 86.00 209 ILE A O 1
ATOM 1615 N N . ASP A 1 210 ? 17.595 -1.253 2.443 1.00 81.44 210 ASP A N 1
ATOM 1616 C CA . ASP A 1 210 ? 18.662 -0.283 2.659 1.00 81.44 210 ASP A CA 1
ATOM 1617 C C . ASP A 1 210 ? 19.861 -0.648 1.780 1.00 81.44 210 ASP A C 1
ATOM 1619 O O . ASP A 1 210 ? 20.174 -1.832 1.623 1.00 81.44 210 ASP A O 1
ATOM 1623 N N . GLY A 1 211 ? 20.448 0.351 1.117 1.00 69.56 211 GLY A N 1
ATOM 1624 C CA . GLY A 1 211 ? 21.688 0.251 0.331 1.00 69.56 211 GLY A CA 1
ATOM 1625 C C . GLY A 1 211 ? 21.752 -0.766 -0.823 1.00 69.56 211 GLY A C 1
ATOM 1626 O O . GLY A 1 211 ? 22.705 -0.744 -1.594 1.00 69.56 211 GLY A O 1
ATOM 1627 N N . GLY A 1 212 ? 20.751 -1.634 -1.003 1.00 64.56 212 GLY A N 1
ATOM 1628 C CA . GLY A 1 212 ? 20.678 -2.630 -2.075 1.00 64.56 212 GLY A CA 1
ATOM 1629 C C . GLY A 1 212 ? 21.089 -4.063 -1.712 1.00 64.56 212 GLY A C 1
ATOM 1630 O O . GLY A 1 212 ? 21.182 -4.880 -2.630 1.00 64.56 212 GLY A O 1
ATOM 1631 N N . GLU A 1 213 ? 21.298 -4.407 -0.436 1.00 65.69 213 GLU A N 1
ATOM 1632 C CA . GLU A 1 213 ? 21.870 -5.722 -0.079 1.00 65.69 213 GLU A CA 1
ATOM 1633 C C . GLU A 1 213 ? 20.870 -6.719 0.541 1.00 65.69 213 GLU A C 1
ATOM 1635 O O . GLU A 1 213 ? 20.898 -7.900 0.187 1.00 65.69 213 GLU A O 1
ATOM 1640 N N . GLU A 1 214 ? 19.903 -6.278 1.353 1.00 78.31 214 GLU A N 1
ATOM 1641 C CA . GLU A 1 214 ? 18.810 -7.131 1.849 1.00 78.31 214 GLU A CA 1
ATOM 1642 C C . GLU A 1 214 ? 17.563 -6.302 2.218 1.00 78.31 214 GLU A C 1
ATOM 1644 O O . GLU A 1 214 ? 17.627 -5.092 2.421 1.00 78.31 214 GLU A O 1
ATOM 1649 N N . ALA A 1 215 ? 16.388 -6.942 2.267 1.00 82.19 215 ALA A N 1
ATOM 1650 C CA . ALA A 1 215 ? 15.177 -6.282 2.751 1.00 82.19 215 ALA A CA 1
ATOM 1651 C C . ALA A 1 215 ? 15.176 -6.214 4.282 1.00 82.19 215 ALA A C 1
ATOM 1653 O O . ALA A 1 215 ? 15.045 -7.256 4.925 1.00 82.19 215 ALA A O 1
ATOM 1654 N N . LEU A 1 216 ? 15.248 -4.994 4.821 1.00 86.94 216 LEU A N 1
ATOM 1655 C CA . LEU A 1 216 ? 15.129 -4.681 6.246 1.00 86.94 216 LEU A CA 1
ATOM 1656 C C . LEU A 1 216 ? 13.765 -5.087 6.805 1.00 86.94 216 LEU A C 1
ATOM 1658 O O . LEU A 1 216 ? 13.666 -5.660 7.885 1.00 86.94 216 LEU A O 1
ATOM 1662 N N . LEU A 1 217 ? 12.705 -4.821 6.039 1.00 90.44 217 LEU A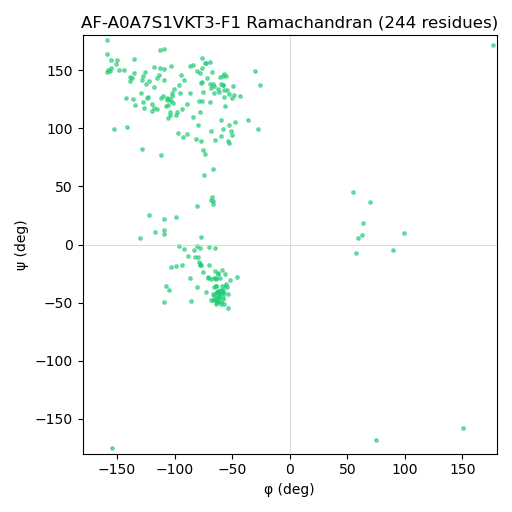 N 1
ATOM 1663 C CA . LEU A 1 217 ? 11.336 -5.126 6.433 1.00 90.44 217 LEU A CA 1
ATOM 1664 C C . LEU A 1 217 ? 10.550 -5.690 5.252 1.00 90.44 217 LEU A C 1
ATOM 1666 O O . LEU A 1 217 ? 10.674 -5.244 4.107 1.00 90.44 217 LEU A O 1
ATOM 1670 N N . LYS A 1 218 ? 9.710 -6.682 5.551 1.00 91.81 218 LYS A N 1
ATOM 1671 C CA . LYS A 1 218 ? 8.773 -7.292 4.605 1.00 91.81 218 LYS A CA 1
ATOM 1672 C C . LYS A 1 218 ? 7.377 -7.252 5.202 1.00 91.81 218 LYS A C 1
ATOM 1674 O O . LYS A 1 218 ? 7.130 -7.897 6.216 1.00 91.81 218 LYS A O 1
ATOM 1679 N N . ILE A 1 219 ? 6.463 -6.548 4.547 1.00 91.88 219 ILE A N 1
ATOM 1680 C CA . ILE A 1 219 ? 5.054 -6.507 4.945 1.00 91.88 219 ILE A CA 1
ATOM 1681 C C . ILE A 1 219 ? 4.261 -7.423 4.029 1.00 91.88 219 ILE A C 1
ATOM 1683 O O . ILE A 1 219 ? 4.264 -7.267 2.804 1.00 91.88 219 ILE A O 1
ATOM 1687 N N . GLY A 1 220 ? 3.594 -8.395 4.645 1.00 89.81 220 GLY A N 1
ATOM 1688 C CA . GLY A 1 220 ? 2.722 -9.336 3.959 1.00 89.81 220 GLY A CA 1
ATOM 1689 C C . GLY A 1 220 ? 1.379 -8.710 3.577 1.00 89.81 220 GLY A C 1
ATOM 1690 O O . GLY A 1 220 ? 0.885 -7.838 4.297 1.00 89.81 220 GLY A O 1
ATOM 1691 N N . PRO A 1 221 ? 0.737 -9.200 2.503 1.00 91.31 221 PRO A N 1
ATOM 1692 C CA . PRO A 1 221 ? -0.601 -8.789 2.090 1.00 91.31 221 PRO A CA 1
ATOM 1693 C C . PRO A 1 221 ? -1.669 -9.401 3.015 1.00 91.31 221 PRO A C 1
ATOM 1695 O O . PRO A 1 221 ? -2.508 -10.185 2.585 1.00 91.31 221 PRO A O 1
ATOM 1698 N N . VAL A 1 222 ? -1.618 -9.108 4.314 1.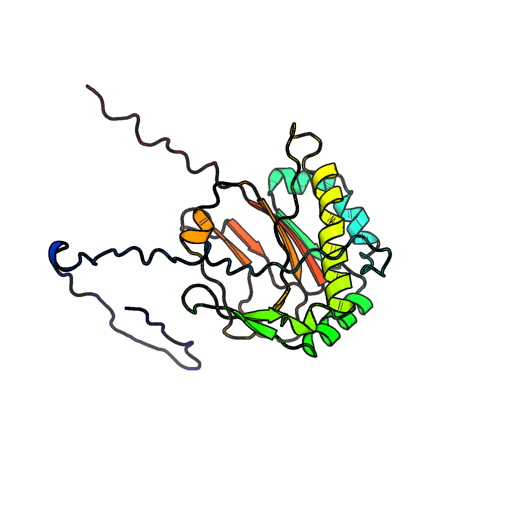00 91.94 222 VAL A N 1
ATOM 1699 C CA . VAL A 1 222 ? -2.550 -9.674 5.296 1.00 91.94 222 VAL A CA 1
ATOM 1700 C C . VAL A 1 222 ? -3.893 -8.960 5.172 1.00 91.94 222 VAL A C 1
ATOM 1702 O O . VAL A 1 222 ? -3.955 -7.734 5.276 1.00 91.94 222 VAL A O 1
ATOM 1705 N N . HIS A 1 223 ? -4.968 -9.720 4.943 1.00 93.50 223 HIS A N 1
ATOM 1706 C CA . HIS A 1 223 ? -6.316 -9.162 4.863 1.00 93.50 223 HIS A CA 1
ATOM 1707 C C . HIS A 1 223 ? -6.677 -8.415 6.151 1.00 93.50 223 HIS A C 1
ATOM 1709 O O . HIS A 1 223 ? -6.416 -8.913 7.246 1.00 93.50 223 HIS A O 1
ATOM 1715 N N . ASN A 1 224 ? -7.307 -7.247 6.002 1.00 95.31 224 ASN A N 1
ATOM 1716 C CA . ASN A 1 224 ? -7.751 -6.401 7.103 1.00 95.31 224 ASN A CA 1
ATOM 1717 C C . ASN A 1 224 ? -6.600 -6.059 8.068 1.00 95.31 224 ASN A C 1
ATOM 1719 O O . ASN A 1 224 ? -6.742 -6.173 9.284 1.00 95.31 224 ASN A O 1
ATOM 1723 N N . SER A 1 225 ? -5.433 -5.679 7.536 1.00 95.25 225 SER A N 1
ATOM 1724 C CA . SER A 1 225 ? -4.288 -5.273 8.360 1.00 95.25 225 SER A CA 1
ATOM 1725 C C . SER A 1 225 ? -3.903 -3.813 8.163 1.00 95.25 225 SER A C 1
ATOM 1727 O O . SER A 1 225 ? -3.982 -3.283 7.056 1.00 95.25 225 SER A O 1
ATOM 1729 N N . LEU A 1 226 ? -3.487 -3.168 9.251 1.00 95.19 226 LEU A N 1
ATOM 1730 C CA . LEU A 1 226 ? -2.930 -1.822 9.276 1.00 95.19 226 LEU A CA 1
ATOM 1731 C C . LEU A 1 226 ? -1.433 -1.924 9.548 1.00 95.19 226 LEU A C 1
ATOM 1733 O O . LEU A 1 226 ? -1.040 -2.393 10.611 1.00 95.19 226 LEU A O 1
ATOM 1737 N N . SER A 1 227 ? -0.607 -1.454 8.626 1.00 94.50 227 SER A N 1
ATOM 1738 C CA . SER A 1 227 ? 0.827 -1.308 8.842 1.00 94.50 227 SER A CA 1
ATOM 1739 C C . SER A 1 227 ? 1.219 0.152 8.953 1.00 94.50 227 SER A C 1
ATOM 1741 O O . SER A 1 227 ? 0.692 0.990 8.225 1.00 94.50 227 SER A O 1
ATOM 1743 N N . ILE A 1 228 ? 2.160 0.441 9.843 1.00 92.44 228 ILE A N 1
ATOM 1744 C CA . ILE A 1 228 ? 2.753 1.765 10.035 1.00 92.44 228 ILE A CA 1
ATOM 1745 C C . ILE A 1 228 ? 4.265 1.563 9.990 1.00 92.44 228 ILE A C 1
ATOM 1747 O O . ILE A 1 228 ? 4.768 0.658 10.651 1.00 92.44 228 ILE A O 1
ATOM 1751 N N . VAL A 1 229 ? 4.972 2.357 9.192 1.00 91.94 229 VAL A N 1
ATOM 1752 C CA . VAL A 1 229 ? 6.421 2.240 8.984 1.00 91.94 229 VAL A CA 1
ATOM 1753 C C . VAL A 1 229 ? 7.041 3.622 9.032 1.00 91.94 229 VAL A C 1
ATOM 1755 O O . VAL A 1 229 ? 6.631 4.509 8.285 1.00 91.94 229 VAL A O 1
ATOM 1758 N N . TYR A 1 230 ? 8.027 3.800 9.894 1.00 88.75 230 TYR A N 1
ATOM 1759 C CA . TYR A 1 230 ? 8.914 4.945 9.901 1.00 88.75 230 TYR A CA 1
ATOM 1760 C C . TYR A 1 230 ? 10.076 4.696 8.950 1.00 88.75 230 TYR A C 1
ATOM 1762 O O . TYR A 1 230 ? 10.719 3.649 8.986 1.00 88.75 230 TYR A O 1
ATOM 1770 N N . LEU A 1 231 ? 10.333 5.661 8.080 1.00 85.38 231 LEU A N 1
ATOM 1771 C CA . LEU A 1 231 ? 11.446 5.637 7.152 1.00 85.38 231 LEU A CA 1
ATOM 1772 C C . LEU A 1 231 ? 12.352 6.804 7.473 1.00 85.38 231 LEU A C 1
ATOM 1774 O O . LEU A 1 231 ? 11.939 7.956 7.329 1.00 85.38 231 LEU A O 1
ATOM 1778 N N . ASN A 1 232 ? 13.580 6.478 7.857 1.00 80.69 232 ASN A N 1
ATOM 1779 C CA . ASN A 1 232 ? 14.655 7.434 7.993 1.00 80.69 232 ASN A CA 1
ATOM 1780 C C . ASN A 1 232 ? 15.701 7.168 6.907 1.00 80.69 232 ASN A C 1
ATOM 1782 O O . ASN A 1 232 ? 16.158 6.041 6.745 1.00 80.69 232 ASN A O 1
ATOM 1786 N N . THR A 1 233 ? 16.041 8.199 6.139 1.00 69.19 233 THR A N 1
ATOM 1787 C CA . THR A 1 233 ? 17.066 8.135 5.088 1.00 69.19 233 THR A CA 1
ATOM 1788 C C . THR A 1 233 ? 18.330 8.908 5.475 1.00 69.19 233 THR A C 1
ATOM 1790 O O . THR A 1 233 ? 19.160 9.145 4.602 1.00 69.19 233 THR A O 1
ATOM 1793 N N . SER A 1 234 ? 18.455 9.382 6.725 1.00 57.78 234 SER A N 1
ATOM 1794 C CA . SER A 1 234 ? 19.562 10.248 7.163 1.00 57.78 234 SER A CA 1
ATOM 1795 C C . SER A 1 234 ? 20.875 9.526 7.453 1.00 57.78 234 SER A C 1
ATOM 1797 O O . SER A 1 234 ? 21.894 10.198 7.531 1.00 57.78 234 SER A O 1
ATOM 1799 N N . ASP A 1 235 ? 20.860 8.200 7.591 1.00 54.38 235 ASP A N 1
ATOM 1800 C CA . ASP A 1 235 ? 21.999 7.437 8.127 1.00 54.38 235 ASP A CA 1
ATOM 1801 C C . ASP A 1 235 ? 22.859 6.794 7.028 1.00 54.38 235 ASP A C 1
ATOM 1803 O O . ASP A 1 235 ? 23.557 5.811 7.262 1.00 54.38 235 ASP A O 1
ATOM 1807 N N . VAL A 1 236 ? 22.834 7.341 5.805 1.00 55.00 236 VAL A N 1
ATOM 1808 C CA . VAL A 1 236 ? 23.921 7.063 4.858 1.00 55.00 236 VAL A CA 1
ATOM 1809 C C . VAL A 1 236 ? 25.103 7.896 5.330 1.00 55.00 236 VAL A C 1
ATOM 1811 O O . VAL A 1 236 ? 25.300 9.024 4.884 1.00 55.00 236 VAL A O 1
ATOM 1814 N N . ASP A 1 237 ? 25.801 7.351 6.319 1.00 52.22 237 ASP A N 1
ATOM 1815 C CA . ASP A 1 237 ? 27.046 7.858 6.863 1.00 52.22 237 ASP A CA 1
ATOM 1816 C C . ASP A 1 237 ? 28.002 8.186 5.706 1.00 52.22 237 ASP A C 1
ATOM 1818 O O . ASP A 1 237 ? 28.605 7.300 5.100 1.00 52.22 237 ASP A O 1
ATOM 1822 N N . ASP A 1 238 ? 28.176 9.477 5.418 1.00 53.25 238 ASP A N 1
ATOM 1823 C CA . ASP A 1 238 ? 29.324 10.019 4.681 1.00 53.25 238 ASP A CA 1
ATOM 1824 C C . ASP A 1 238 ? 30.611 9.874 5.544 1.00 53.25 238 ASP A C 1
ATOM 1826 O O . ASP A 1 238 ? 31.423 10.794 5.634 1.00 53.25 238 ASP A O 1
ATOM 1830 N N . GLU A 1 239 ? 30.801 8.742 6.238 1.00 53.84 239 GLU A N 1
ATOM 1831 C CA . GLU A 1 239 ? 31.957 8.477 7.113 1.00 53.84 239 GLU A CA 1
ATOM 1832 C C . GLU A 1 239 ? 33.240 8.102 6.337 1.00 53.84 239 GLU A C 1
ATOM 1834 O O . GLU A 1 239 ? 34.258 7.805 6.955 1.00 53.84 239 GLU A O 1
ATOM 1839 N N . ASP A 1 240 ? 33.250 8.179 5.002 1.00 55.84 240 ASP A N 1
ATOM 1840 C CA . ASP A 1 240 ? 34.342 7.638 4.173 1.00 55.84 240 ASP A CA 1
ATOM 1841 C C . ASP A 1 240 ? 35.263 8.667 3.472 1.00 55.84 240 ASP A C 1
ATOM 1843 O O . ASP A 1 240 ? 36.060 8.260 2.631 1.00 55.84 240 ASP A O 1
ATOM 1847 N N . ASP A 1 241 ? 35.241 9.968 3.800 1.00 57.44 241 ASP A N 1
ATOM 1848 C CA . ASP A 1 241 ? 36.092 10.960 3.089 1.00 57.44 241 ASP A CA 1
ATOM 1849 C C . ASP A 1 241 ? 37.163 11.685 3.938 1.00 57.44 241 ASP A C 1
ATOM 1851 O O . ASP A 1 241 ? 37.822 12.597 3.433 1.00 57.44 241 ASP A O 1
ATOM 1855 N N . ASP A 1 242 ? 37.423 11.255 5.180 1.00 60.03 242 ASP A N 1
ATOM 1856 C CA . ASP A 1 242 ? 38.464 11.853 6.045 1.00 60.03 242 ASP A CA 1
ATOM 1857 C C . ASP A 1 242 ? 39.708 10.960 6.278 1.00 60.03 242 ASP A C 1
ATOM 1859 O O . ASP A 1 242 ? 40.468 11.185 7.222 1.00 60.03 242 ASP A O 1
ATOM 1863 N N . GLU A 1 243 ? 39.994 9.992 5.400 1.00 65.00 243 GLU A N 1
ATOM 1864 C CA . GLU A 1 243 ? 41.303 9.316 5.367 1.00 65.00 243 GLU A CA 1
ATOM 1865 C C . GLU A 1 243 ? 41.910 9.318 3.955 1.00 65.00 243 GLU A C 1
ATOM 1867 O O . GLU A 1 243 ? 41.843 8.340 3.219 1.00 65.00 243 GLU A O 1
ATOM 1872 N N . ASP A 1 244 ? 42.555 10.429 3.592 1.00 60.03 244 ASP A N 1
ATOM 1873 C CA . ASP A 1 244 ? 43.885 10.359 2.976 1.00 60.03 244 ASP A CA 1
ATOM 1874 C C . ASP A 1 244 ? 44.677 11.651 3.266 1.00 60.03 244 ASP A C 1
ATOM 1876 O O . ASP A 1 244 ? 44.502 12.714 2.664 1.00 60.03 244 ASP A O 1
ATOM 1880 N N . ASP A 1 245 ? 45.534 11.471 4.269 1.00 61.19 245 ASP A N 1
ATOM 1881 C CA . ASP A 1 245 ? 46.698 12.220 4.732 1.00 61.19 245 ASP A CA 1
ATOM 1882 C C . ASP A 1 245 ? 47.533 13.007 3.685 1.00 61.19 245 ASP A C 1
ATOM 1884 O O . ASP A 1 245 ? 47.761 12.568 2.557 1.00 61.19 245 ASP A O 1
ATOM 1888 N N . ASP A 1 246 ? 48.102 14.115 4.194 1.00 55.50 246 ASP A N 1
ATOM 1889 C CA . ASP A 1 246 ? 49.457 14.683 3.970 1.00 55.50 246 ASP A CA 1
ATOM 1890 C C . ASP A 1 246 ? 49.951 15.140 2.571 1.00 55.50 246 ASP A C 1
ATOM 1892 O O . ASP A 1 246 ? 50.349 14.321 1.707 1.00 55.50 246 ASP A O 1
#

pLDDT: mean 78.95, std 16.1, range [34.16, 97.0]

Organism: NCBI:txid1486929

=== Feature glossary ===
Each block in this record encodes a different view of the same protein. In brief:

Predicted aligned error. PAE(i, j) answers: if I align the predicted and true structures on residue i, how far off (in Å) do I expect residue j to be? A block-diagonal PAE matrix with low values on the blocks and high values off-diagonal is the signature of a multi-domain protein with confidently predicted domains but uncertain inter-domain orientation.

Contact-map, Ramachandran, and PAE plots. Plot images: a contact map (which residues are close in 3D, as an N×N binary image), a Ramachandran scatter (backbone torsion angles, revealing secondary-structure composition at a glance), and — for AlphaFold structures — a PAE heatmap (pairwise prediction confidence).

Backbone torsions (φ/ψ). φ (phi) and ψ (psi) are the two rotatable backbone dihedrals per residue: φ is the C(i-1)–N–Cα–C torsion, ψ is the N–Cα–C–N(i+1) torsion, both in degrees on (−180°, 180°]. α-helical residues cluster near (−60°, −45°); β-strand residues near (−120°, +130°). A Ramachandran plot is simply a scatter of (φ, ψ) for every residue.

Foldseek 3Di. A 3Di character summarizes, for each residue, the relative orientation of the Cα frame of its nearest spatial neighbor. Because it encodes fold topology rather than chemistry, 3Di alignments detect remote structural similarity that sequence alignment misses.

Radius of gyration, Cα contacts, bounding box. Three whole-structure scalars: the radius of gyration (RMS distance of Cα from centroid, in Å), the count of Cα–Cα contacts (pairs closer than 8 Å and separated by more than four residues in sequence — i.e. tertiary, not local, contacts), and the bounding-box dimensions. Together they distinguish compact globular folds from extended fibres or disordered chains.

Sequence. Sequence gives the chain of amino acids in standard one-letter code (A=alanine, C=cysteine, …, Y=tyrosine), read N→C. It is the only feature that is directly encoded by the gene; all structural features are derived from the folded form of this sequence.

mmCIF coordinates. Atomic coordinates in PDBx/mmCIF format — the same representation the Protein Data Bank distributes. Each line of the _atom_site loop places one backbone atom in Cartesian space (units: ångströms, origin: arbitrary).

Secondary structure (3-state, P-SEA). Three-state secondary structure (P-SEA) collapses the eight DSSP classes into helix (a), strand (b), and coil (c). P-SEA assigns these from Cα geometry alone — distances and angles — without requiring backbone oxygens, so it works on any Cα trace.

InterPro / GO / CATH / organism. Functional annotations link the protein to curated databases. InterPro entries identify conserv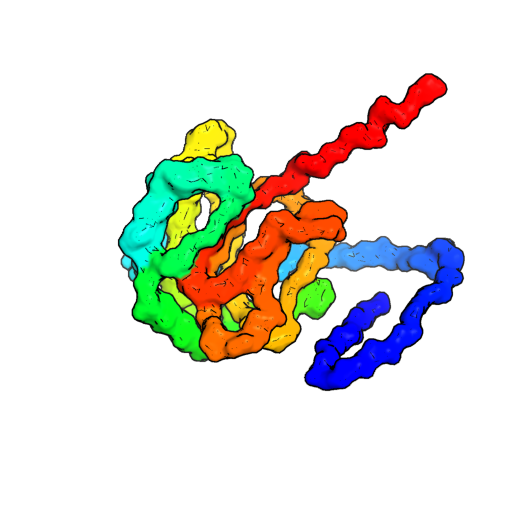ed domains and families by matching the sequence against member-database signatures (Pfam, PROSITE, CDD, …). Gene Ontology (GO) terms describe molecular function, biological process, and cellular component in a controlled vocabulary. CATH places the structure in a hierarchical fold classification (Class/Architecture/Topology/Homologous-superfamily). The organism is the source species.

B-factor. B-factor (Debye–Waller factor) reflects atomic displacement in the crystal lattice. It is an experimental observable (units Å²), not a prediction; low values mean the atom is pinned down, high values mean it moves or is heterogeneous across the crystal.

Rendered structure images. Structure images are PyMOL renders from six orthogonal camera directions. Cartoon representation draws helices as coils and strands as arrows; sticks shows the backbone as bonds; surface shows the solvent-excluded envelope. Rainbow coloring maps sequence position to hue (blue→red, N→C); chain coloring assigns a distinct color per polypeptide.

Solvent-accessible surface area. Solvent-accessible surface area (SASA) is the area in Å² traced out by the centre of a 1.4 Å probe sphere (a water molecule) rolled over the protein's van der Waals surface (Shrake–Rupley / Lee–Richards construction). Buried residues have near-zero SASA; fully exposed residues can exceed 200 Å². The total SASA scales roughly with the number of surface residues.

Secondary structure (8-state, DSSP). The SS8 string is DSSP's per-residue secondary-structure call. α-helix (H) means an i→i+4 H-bond ladder; β-strand (E) means the residue participates in a β-sheet; 3₁₀ (G) and π (I) are tighter and wider helices; T/S are turns/bends; '-' is loop.

pLDDT. For AlphaFold models, the B-factor field carries pLDDT — the model's own estimate of local accuracy on a 0–100 scale. Regions with pLDDT<50 should be treated as essentially unmodeled; they often correspond to intrinsically disordered segments.

Nearest PDB structures. Nearest PDB neighbors are the top structural matches found by Foldseek when searching this structure against the entire Protein Data Bank. Each hit reports a TM-score (0 to 1; >0.5 almost always implies the same fold) and an E-value. These are *structural* homologs — they may share no detectable sequence similarity.